Protein AF-A0A0C4DSB8-F1 (afdb_monomer)

pLDDT: mean 76.25, std 14.54, range [40.19, 96.75]

Solvent-accessible surface area (backbone atoms only — not comparable to full-atom values): 14403 Å² total; per-residue (Å²): 135,81,86,56,46,27,29,28,40,32,48,57,68,60,57,91,67,86,44,72,33,50,53,16,56,48,47,37,50,67,31,77,70,27,54,69,43,37,40,76,34,33,33,34,25,90,36,44,64,51,21,49,47,23,32,60,76,70,66,54,56,76,92,58,37,48,55,27,52,47,72,74,62,55,75,65,42,86,77,54,63,41,79,46,82,44,76,83,90,84,66,74,72,83,66,69,54,85,91,56,70,90,56,60,62,24,74,50,75,49,84,53,100,61,30,34,39,41,38,39,18,39,52,24,88,46,88,62,52,69,18,25,38,52,90,89,53,67,64,49,46,101,84,68,51,51,52,81,38,74,81,58,45,44,40,34,40,34,36,62,86,75,73,43,78,45,76,58,85,78,81,77,58,77,77,39,66,78,40,54,64,44,11,32,56,57,43,55,54,51,53,52,50,50,53,49,25,57,48,33,51,72,75,68,57,81,68,98,56,67,62,74,73,84,79,62,90,84,73,77,61,90,43,72,66,54,51,55,50,49,53,53,53,49,55,52,52,50,54,51,50,60,54,59,77,72,109

Structure (mmCIF, N/CA/C/O backbone):
data_AF-A0A0C4DSB8-F1
#
_entry.id   AF-A0A0C4DSB8-F1
#
loop_
_atom_site.group_PDB
_atom_site.id
_atom_site.type_symbol
_atom_site.label_atom_id
_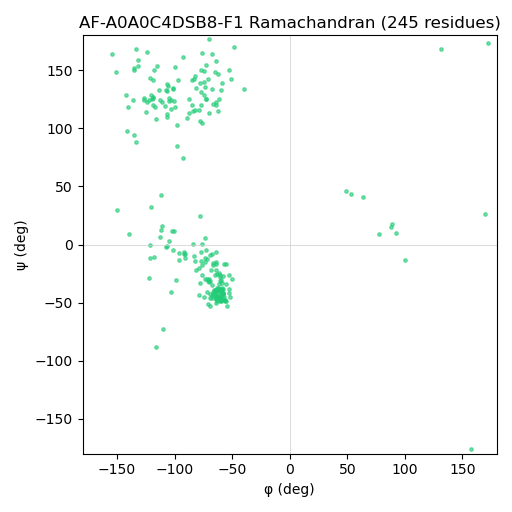atom_site.label_alt_id
_atom_site.label_comp_id
_atom_site.label_asym_id
_atom_site.label_entity_id
_atom_site.label_seq_id
_atom_site.pdbx_PDB_ins_code
_atom_site.Cartn_x
_atom_site.Cartn_y
_atom_site.Cartn_z
_atom_site.occupancy
_atom_site.B_iso_or_equiv
_atom_site.auth_seq_id
_atom_site.auth_comp_id
_atom_site.auth_asym_id
_atom_site.auth_atom_id
_atom_site.pdbx_PDB_model_num
ATOM 1 N N . MET A 1 1 ? -15.104 21.657 8.210 1.00 44.91 1 MET A N 1
ATOM 2 C CA . MET A 1 1 ? -14.208 20.565 8.650 1.00 44.91 1 MET A CA 1
ATOM 3 C C . MET A 1 1 ? -14.639 19.305 7.916 1.00 44.91 1 MET A C 1
ATOM 5 O O . MET A 1 1 ? -15.825 19.005 7.932 1.00 44.91 1 MET A O 1
ATOM 9 N N . GLY A 1 2 ? -13.748 18.671 7.151 1.00 57.47 2 GLY A N 1
ATOM 10 C CA . GLY A 1 2 ? -14.104 17.512 6.326 1.00 57.47 2 GLY A CA 1
ATOM 11 C C . GLY A 1 2 ? -14.303 16.256 7.175 1.00 57.47 2 GLY A C 1
ATOM 12 O O . GLY A 1 2 ? -13.537 16.026 8.103 1.00 57.47 2 GLY A O 1
ATOM 13 N N . VAL A 1 3 ? -15.315 15.447 6.857 1.00 77.75 3 VAL A N 1
ATOM 14 C CA . VAL A 1 3 ? -15.551 14.149 7.511 1.00 77.75 3 VAL A CA 1
ATOM 15 C C . VAL A 1 3 ? -14.375 13.215 7.196 1.00 77.75 3 VAL A C 1
ATOM 17 O O . VAL A 1 3 ? -14.118 12.964 6.007 1.00 77.75 3 VAL A O 1
ATOM 20 N N . ARG A 1 4 ? -13.667 12.749 8.237 1.00 88.81 4 ARG A N 1
ATOM 21 C CA . ARG A 1 4 ? -12.645 11.691 8.158 1.00 88.81 4 ARG A CA 1
ATOM 22 C C . ARG A 1 4 ? -13.317 10.319 8.174 1.00 88.81 4 ARG A C 1
ATOM 24 O O . ARG A 1 4 ? -14.343 10.156 8.822 1.00 88.81 4 ARG A O 1
ATOM 31 N N . ILE A 1 5 ? -12.747 9.363 7.450 1.00 88.94 5 ILE A N 1
ATOM 32 C CA . ILE A 1 5 ? -13.211 7.971 7.397 1.00 88.94 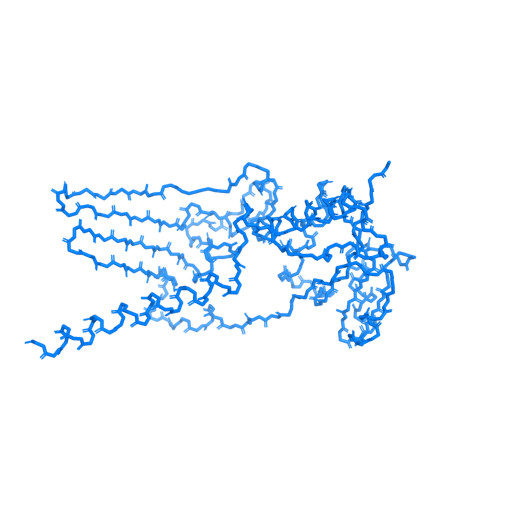5 ILE A CA 1
ATOM 33 C C . ILE A 1 5 ? -12.547 7.203 8.546 1.00 88.94 5 ILE A C 1
ATOM 35 O O . ILE A 1 5 ? -11.319 7.205 8.658 1.00 88.94 5 ILE A O 1
ATOM 39 N N . ARG A 1 6 ? -13.351 6.553 9.389 1.00 93.19 6 ARG A N 1
ATOM 40 C CA . ARG A 1 6 ? -12.916 5.800 10.571 1.00 93.19 6 ARG A CA 1
ATOM 41 C C . ARG A 1 6 ? -12.489 4.388 10.171 1.00 93.19 6 ARG A C 1
ATOM 43 O O . ARG A 1 6 ? -13.289 3.597 9.674 1.00 93.19 6 ARG A O 1
ATOM 50 N N . VAL A 1 7 ? -11.210 4.081 10.348 1.00 91.88 7 VAL A N 1
ATOM 51 C CA . VAL A 1 7 ? -10.556 2.878 9.824 1.00 91.88 7 VAL A CA 1
ATOM 52 C C . VAL A 1 7 ? -10.265 1.877 10.937 1.00 91.88 7 VAL A C 1
ATOM 54 O O . VAL A 1 7 ? -9.679 2.223 11.965 1.00 91.88 7 VAL A O 1
ATOM 57 N N . ALA A 1 8 ? -10.602 0.615 10.684 1.00 88.44 8 ALA A N 1
ATOM 58 C CA . ALA A 1 8 ? -10.122 -0.540 11.425 1.00 88.44 8 ALA A CA 1
ATOM 59 C C . ALA A 1 8 ? -9.014 -1.262 10.652 1.00 88.44 8 ALA A C 1
ATOM 61 O O . ALA A 1 8 ? -9.171 -1.516 9.456 1.00 88.44 8 ALA A O 1
ATOM 62 N N . ILE A 1 9 ? -7.920 -1.636 11.320 1.00 88.38 9 ILE A N 1
ATOM 63 C CA . ILE A 1 9 ? -6.835 -2.422 10.708 1.00 88.38 9 ILE A CA 1
ATOM 64 C C . ILE A 1 9 ? -6.819 -3.832 11.303 1.00 88.38 9 ILE A C 1
ATOM 66 O O . ILE A 1 9 ? -6.665 -4.004 12.511 1.00 88.38 9 ILE A O 1
ATOM 70 N N . VAL A 1 10 ? -6.942 -4.845 10.446 1.00 81.25 10 VAL A N 1
ATOM 71 C CA . VAL A 1 10 ? -6.830 -6.263 10.808 1.00 81.25 10 VAL A CA 1
ATOM 72 C C . VAL A 1 10 ? -5.436 -6.762 10.428 1.00 81.25 10 VAL A C 1
ATOM 74 O O . VAL A 1 10 ? -5.047 -6.696 9.259 1.00 81.25 10 VAL A O 1
ATOM 77 N N . GLY A 1 11 ? -4.696 -7.303 11.398 1.00 72.12 11 GLY A N 1
ATOM 78 C CA . GLY A 1 11 ? -3.385 -7.917 11.149 1.00 72.12 11 GLY A CA 1
ATOM 79 C C . GLY A 1 11 ? -2.181 -6.968 11.229 1.00 72.12 11 GLY A C 1
ATOM 80 O O . GLY A 1 11 ? -1.103 -7.323 10.753 1.00 72.12 11 GLY A O 1
ATOM 81 N N . LEU A 1 12 ? -2.329 -5.788 11.844 1.00 85.88 12 LEU A N 1
ATOM 82 C CA . LEU A 1 12 ? -1.182 -4.969 12.253 1.00 85.88 12 LEU A CA 1
ATOM 83 C C . LEU A 1 12 ? -0.498 -5.627 13.460 1.00 85.88 12 LEU A C 1
ATOM 85 O O . LEU A 1 12 ? -1.157 -5.931 14.449 1.00 85.88 12 LEU A O 1
ATOM 89 N N . SER A 1 13 ? 0.805 -5.891 13.365 1.00 82.75 13 SER A N 1
ATOM 90 C CA . SER A 1 13 ? 1.521 -6.729 14.336 1.00 82.75 13 SER A CA 1
ATOM 91 C C . SER A 1 13 ? 2.239 -5.911 15.418 1.00 82.75 13 SER A C 1
ATOM 93 O O . SER A 1 13 ? 2.883 -4.913 15.084 1.00 82.75 13 SER A O 1
ATOM 95 N N . PRO A 1 14 ? 2.250 -6.363 16.688 1.00 82.44 14 PRO A N 1
ATOM 96 C CA . PRO A 1 14 ? 3.092 -5.780 17.731 1.00 82.44 14 PRO A CA 1
ATOM 97 C C . PRO A 1 14 ? 4.561 -6.223 17.623 1.00 82.44 14 PRO A C 1
ATOM 99 O O . PRO A 1 14 ? 5.397 -5.742 18.374 1.00 82.44 14 PRO A O 1
ATOM 102 N N . SER A 1 15 ? 4.895 -7.155 16.724 1.00 78.62 15 SER A N 1
ATOM 103 C CA . SER A 1 15 ? 6.263 -7.660 16.564 1.00 78.62 15 SER A CA 1
ATOM 104 C C . SER A 1 15 ? 7.175 -6.642 15.887 1.00 78.62 15 SER A C 1
ATOM 106 O O . SER A 1 15 ? 6.836 -6.143 14.823 1.00 78.62 15 SER A O 1
ATOM 108 N N . ASP A 1 16 ? 8.390 -6.468 16.406 1.00 62.84 16 ASP A N 1
ATOM 109 C CA . ASP A 1 16 ? 9.430 -5.614 15.803 1.00 62.84 16 ASP A CA 1
ATOM 110 C C . ASP A 1 16 ? 9.925 -6.080 14.424 1.00 62.84 16 ASP A C 1
ATOM 112 O O . ASP A 1 16 ? 10.702 -5.395 13.760 1.00 62.84 16 ASP A O 1
ATOM 116 N N . LYS A 1 17 ? 9.481 -7.253 13.961 1.00 64.38 17 LYS A N 1
ATOM 117 C CA . LYS A 1 17 ? 9.676 -7.679 12.578 1.00 64.38 17 LYS A CA 1
ATOM 118 C C . LYS A 1 17 ? 8.675 -6.906 11.718 1.00 64.38 17 LYS A C 1
ATOM 120 O O . LYS A 1 17 ? 7.487 -7.229 11.745 1.00 64.38 17 LYS A O 1
ATOM 125 N N . GLY A 1 18 ? 9.165 -5.902 10.985 1.00 59.59 18 GLY A N 1
ATOM 126 C CA . GLY A 1 18 ? 8.375 -5.071 10.069 1.00 59.59 18 GLY A CA 1
ATOM 127 C C . GLY A 1 18 ? 7.347 -5.886 9.279 1.00 59.59 18 GLY A C 1
ATOM 128 O O . GLY A 1 18 ? 7.634 -6.987 8.796 1.00 59.59 18 GLY A O 1
ATOM 129 N N . SER A 1 19 ? 6.115 -5.380 9.221 1.00 72.38 19 SER A N 1
ATOM 130 C CA . SER A 1 19 ? 4.977 -6.084 8.620 1.00 72.38 19 SER A CA 1
ATOM 131 C C . SER A 1 19 ? 4.451 -5.352 7.391 1.00 72.38 19 SER A C 1
ATOM 133 O O . SER A 1 19 ? 4.535 -4.128 7.307 1.00 72.38 19 SER A O 1
ATOM 135 N N . TRP A 1 20 ? 3.835 -6.088 6.457 1.00 71.88 20 TRP A N 1
ATOM 136 C CA . TRP A 1 20 ? 3.156 -5.477 5.308 1.00 71.88 20 TRP A CA 1
ATOM 137 C C . TRP A 1 20 ? 2.167 -4.396 5.758 1.00 71.88 20 TRP A C 1
ATOM 139 O O . TRP A 1 20 ? 2.182 -3.294 5.222 1.00 71.88 20 TRP A O 1
ATOM 149 N N . ALA A 1 21 ? 1.361 -4.676 6.787 1.00 77.94 21 ALA A N 1
ATOM 150 C CA . ALA A 1 21 ? 0.401 -3.725 7.343 1.00 77.94 21 ALA A CA 1
ATOM 151 C C . ALA A 1 21 ? 1.059 -2.419 7.835 1.00 77.94 21 ALA A C 1
ATOM 153 O O . ALA A 1 21 ? 0.495 -1.343 7.640 1.00 77.94 21 ALA A O 1
ATOM 154 N N . GLU A 1 22 ? 2.245 -2.508 8.442 1.00 84.88 22 GLU A N 1
ATOM 155 C CA . GLU A 1 22 ? 3.022 -1.364 8.934 1.00 84.88 22 GLU A CA 1
ATOM 156 C C . GLU A 1 22 ? 3.613 -0.540 7.778 1.00 84.88 22 GLU A C 1
ATOM 158 O O . GLU A 1 22 ? 3.417 0.673 7.701 1.00 84.88 22 GLU A O 1
ATOM 163 N N . GLU A 1 23 ? 4.291 -1.199 6.841 1.00 79.81 23 GLU A N 1
ATOM 164 C CA . GLU A 1 23 ? 5.073 -0.526 5.797 1.00 79.81 23 GLU A CA 1
ATOM 165 C C . GLU A 1 23 ? 4.239 -0.043 4.599 1.00 79.81 23 GLU A C 1
ATOM 167 O O . GLU A 1 23 ? 4.718 0.763 3.798 1.00 79.81 23 GLU A O 1
ATOM 172 N N . SER A 1 24 ? 2.995 -0.517 4.466 1.00 78.12 24 SER A N 1
ATOM 173 C CA . SER A 1 24 ? 2.072 -0.106 3.400 1.00 78.12 24 SER A CA 1
ATOM 174 C C . SER A 1 24 ? 0.909 0.739 3.933 1.00 78.12 24 SER A C 1
ATOM 176 O O . SER A 1 24 ? 0.868 1.953 3.732 1.00 78.12 24 SER A O 1
ATOM 178 N N . HIS A 1 25 ? -0.037 0.115 4.636 1.00 88.69 25 HIS A N 1
ATOM 179 C CA . HIS A 1 25 ? -1.283 0.743 5.066 1.00 88.69 25 HIS A CA 1
ATOM 180 C C . HIS A 1 25 ? -1.050 1.796 6.149 1.00 88.69 25 HIS A C 1
ATOM 182 O O . HIS A 1 25 ? -1.465 2.944 5.988 1.00 88.69 25 HIS A O 1
ATOM 188 N N . LEU A 1 26 ? -0.354 1.437 7.234 1.00 89.81 26 LEU A N 1
ATOM 189 C CA . LEU A 1 26 ? -0.096 2.363 8.337 1.00 89.81 26 LEU A CA 1
ATOM 190 C C . LEU A 1 26 ? 0.757 3.555 7.881 1.00 89.81 26 LEU A C 1
ATOM 192 O O . LEU A 1 26 ? 0.472 4.687 8.271 1.00 89.81 26 LEU A O 1
ATOM 196 N N . ALA A 1 27 ? 1.749 3.318 7.019 1.00 88.50 27 ALA A N 1
ATOM 197 C CA . ALA A 1 27 ? 2.577 4.365 6.430 1.00 88.50 27 ALA A CA 1
ATOM 198 C C . ALA A 1 27 ? 1.753 5.434 5.686 1.00 88.50 27 ALA A C 1
ATOM 200 O O . ALA A 1 27 ? 1.938 6.626 5.935 1.00 88.50 27 ALA A O 1
ATOM 201 N N . TYR A 1 28 ? 0.804 5.040 4.825 1.00 90.06 28 TYR A N 1
ATOM 202 C CA . TYR A 1 28 ? -0.089 6.007 4.172 1.00 90.06 28 TYR A CA 1
ATOM 203 C C . TYR A 1 28 ? -1.038 6.677 5.175 1.00 90.06 28 TYR A C 1
ATOM 205 O O . TYR A 1 28 ? -1.159 7.903 5.162 1.00 90.06 28 TYR A O 1
ATOM 213 N N . LEU A 1 29 ? -1.668 5.911 6.074 1.00 92.94 29 LEU A N 1
ATOM 214 C CA . LEU A 1 29 ? -2.633 6.437 7.052 1.00 92.94 29 LEU A CA 1
ATOM 215 C C . LEU A 1 29 ? -2.015 7.469 8.014 1.00 92.94 29 LEU A C 1
ATOM 217 O O . LEU A 1 29 ? -2.731 8.321 8.533 1.00 92.94 29 LEU A O 1
ATOM 221 N N . ARG A 1 30 ? -0.693 7.423 8.224 1.00 92.62 30 ARG A N 1
ATOM 222 C CA . ARG A 1 30 ? 0.076 8.395 9.022 1.00 92.62 30 ARG A CA 1
ATOM 223 C C . ARG A 1 30 ? 0.641 9.570 8.236 1.00 92.62 30 ARG A C 1
ATOM 225 O O . ARG A 1 30 ? 1.133 10.516 8.846 1.00 92.62 30 ARG A O 1
ATOM 232 N N . SER A 1 31 ? 0.612 9.520 6.908 1.00 90.56 31 SER A N 1
ATOM 233 C CA . SER A 1 31 ? 1.070 10.639 6.084 1.00 90.56 31 SER A CA 1
ATOM 234 C C . SER A 1 31 ? 0.185 11.878 6.305 1.00 90.56 31 SER A C 1
ATOM 236 O O . SER A 1 31 ? -0.978 11.732 6.693 1.00 90.56 31 SER A O 1
ATOM 238 N N . PRO A 1 32 ? 0.669 13.101 6.010 1.00 92.69 32 PRO A N 1
ATOM 239 C CA . PRO A 1 32 ? -0.154 14.310 6.108 1.00 92.69 32 PRO A CA 1
ATOM 240 C C . PRO A 1 32 ? -1.477 14.207 5.333 1.00 92.69 32 PRO A C 1
ATOM 242 O O . PRO A 1 32 ? -2.522 14.640 5.818 1.00 92.69 32 PRO A O 1
ATOM 245 N N . LEU A 1 33 ? -1.444 13.578 4.152 1.00 89.38 33 LEU A N 1
ATOM 246 C CA . LEU A 1 33 ? -2.631 13.355 3.331 1.00 89.38 33 LEU A CA 1
ATOM 247 C C . LEU A 1 33 ? -3.573 12.329 3.976 1.00 89.38 33 LEU A C 1
ATOM 249 O O . LEU A 1 33 ? -4.766 12.600 4.113 1.00 89.38 33 LEU A O 1
ATOM 253 N N . GLY A 1 34 ? -3.028 11.209 4.461 1.00 90.94 34 GLY A N 1
ATOM 254 C CA . GLY A 1 34 ? -3.780 10.183 5.184 1.00 90.94 34 GLY A CA 1
ATOM 255 C C . GLY A 1 34 ? -4.503 10.748 6.406 1.00 90.94 34 GLY A C 1
ATOM 256 O O . GLY A 1 34 ? -5.715 10.588 6.526 1.00 90.94 34 GLY A O 1
ATOM 257 N N . LEU A 1 35 ? -3.803 11.515 7.245 1.00 94.00 35 LEU A N 1
ATOM 258 C CA . LEU A 1 35 ? -4.364 12.158 8.440 1.00 94.00 35 LEU A CA 1
ATOM 259 C C . LEU A 1 35 ? -5.457 13.192 8.122 1.00 94.00 35 LEU A C 1
ATOM 261 O O . LEU A 1 35 ? -6.337 13.446 8.949 1.00 94.00 35 LEU A O 1
ATOM 265 N N . SER A 1 36 ? -5.434 13.779 6.920 1.00 93.75 36 SER A N 1
ATOM 266 C CA . SER A 1 36 ? -6.476 14.702 6.454 1.00 93.75 36 SER A CA 1
ATOM 267 C C . SER A 1 36 ? -7.765 13.996 6.001 1.00 93.75 36 SER A C 1
ATOM 269 O O . SER A 1 36 ? -8.798 14.645 5.805 1.00 93.75 36 SER A O 1
ATOM 271 N N . HIS A 1 37 ? -7.723 12.676 5.792 1.00 92.00 37 HIS A N 1
ATOM 272 C CA . HIS A 1 37 ? -8.815 11.892 5.202 1.00 92.00 37 HIS A CA 1
ATOM 273 C C . HIS A 1 37 ? -9.314 10.761 6.099 1.00 92.00 37 HIS A C 1
ATOM 275 O O . HIS A 1 37 ? -10.494 10.413 6.021 1.00 92.00 37 HIS A O 1
ATOM 281 N N . TYR A 1 38 ? -8.449 10.219 6.949 1.00 94.75 38 TYR A N 1
ATOM 282 C CA . TYR A 1 38 ? -8.667 8.990 7.694 1.00 94.75 38 TYR A CA 1
ATOM 283 C C . TYR A 1 38 ? -8.318 9.158 9.169 1.00 94.75 38 TYR A C 1
ATOM 285 O O . TYR A 1 38 ? -7.478 9.973 9.549 1.00 94.75 38 TYR A O 1
ATOM 293 N N . GLU A 1 39 ? -8.963 8.349 9.998 1.00 95.38 39 GLU A N 1
ATOM 294 C CA . GLU A 1 39 ? -8.676 8.224 11.420 1.00 95.38 39 GLU A CA 1
ATOM 295 C C . GLU A 1 39 ? -8.682 6.745 11.790 1.00 95.38 39 GLU A C 1
ATOM 297 O O . GLU A 1 39 ? -9.647 6.042 11.508 1.00 95.38 39 GLU A O 1
ATOM 302 N N . ILE A 1 40 ? -7.597 6.248 12.383 1.00 95.94 40 ILE A N 1
ATOM 303 C CA . ILE A 1 40 ? -7.541 4.864 12.865 1.00 95.94 40 ILE A CA 1
ATOM 304 C C . ILE A 1 40 ? -8.326 4.818 14.176 1.00 95.94 40 ILE A C 1
ATOM 306 O O . ILE A 1 40 ? -7.958 5.517 15.113 1.00 95.94 40 ILE A O 1
ATOM 310 N N . VAL A 1 41 ? -9.383 4.006 14.242 1.00 96.56 41 VAL A N 1
ATOM 311 C CA . VAL A 1 41 ? -10.273 3.896 15.419 1.00 96.56 41 VAL A CA 1
ATOM 312 C C . VAL A 1 41 ? -10.343 2.485 15.992 1.00 96.56 41 VAL A C 1
ATOM 314 O O . VAL A 1 41 ? -10.872 2.275 17.082 1.00 96.56 41 VAL A O 1
ATOM 317 N N . ALA A 1 42 ? -9.827 1.491 15.268 1.00 92.56 42 ALA A N 1
ATOM 318 C CA . ALA A 1 42 ? -9.880 0.112 15.721 1.00 92.56 42 ALA A CA 1
ATOM 319 C C . ALA A 1 42 ? -8.712 -0.733 15.207 1.00 92.56 42 ALA A C 1
ATOM 321 O O . ALA A 1 42 ? -8.213 -0.546 14.095 1.00 92.56 42 ALA A O 1
ATOM 322 N N . LEU A 1 43 ? -8.321 -1.713 16.015 1.00 91.88 43 LEU A N 1
ATOM 323 C CA . LEU A 1 43 ? -7.419 -2.797 15.641 1.00 91.88 43 LEU A CA 1
ATOM 324 C C . LEU A 1 43 ? -8.116 -4.138 15.852 1.00 91.88 43 LEU A C 1
ATOM 326 O O . LEU A 1 43 ? -8.848 -4.305 16.829 1.00 91.88 43 LEU A O 1
ATOM 330 N N . LEU A 1 44 ? -7.851 -5.098 14.968 1.00 85.06 44 LEU A N 1
ATOM 331 C CA . LEU A 1 44 ? -8.185 -6.499 15.193 1.00 85.06 44 LEU A CA 1
ATOM 332 C C . LEU A 1 44 ? -6.934 -7.366 15.114 1.00 85.06 44 LEU A C 1
ATOM 334 O O . LEU A 1 44 ? -6.227 -7.396 14.100 1.00 85.06 44 LEU A O 1
ATOM 338 N N . ASN A 1 45 ? -6.718 -8.109 16.192 1.00 89.06 45 ASN A N 1
ATOM 339 C CA . ASN A 1 45 ? -5.580 -8.990 16.404 1.00 89.06 45 ASN A CA 1
ATOM 340 C C . ASN A 1 45 ? -6.070 -10.354 16.926 1.00 89.06 45 ASN A C 1
ATOM 342 O O . ASN A 1 45 ? -7.233 -10.467 17.309 1.00 89.06 45 ASN A O 1
ATOM 346 N N . PRO A 1 46 ? -5.216 -11.398 16.962 1.00 84.19 46 PRO A N 1
ATOM 347 C CA . PRO A 1 46 ? -5.607 -12.705 17.500 1.00 84.19 46 PRO A CA 1
ATOM 348 C C . PRO A 1 46 ? -6.136 -12.639 18.938 1.00 84.19 46 PRO A C 1
ATOM 350 O O . PRO A 1 46 ? -7.051 -13.378 19.295 1.00 84.19 46 PRO A O 1
ATOM 353 N N . THR A 1 47 ? -5.590 -11.734 19.755 1.00 90.75 47 THR A N 1
ATOM 354 C CA . THR A 1 47 ? -6.095 -11.430 21.096 1.00 90.75 47 THR A CA 1
ATOM 355 C C . THR A 1 47 ? -6.230 -9.921 21.318 1.00 90.75 47 THR A C 1
ATOM 357 O O . THR A 1 47 ? -5.571 -9.113 20.661 1.00 90.75 47 THR A O 1
ATOM 360 N N . VAL A 1 48 ? -7.057 -9.525 22.294 1.00 93.19 48 VAL A N 1
ATOM 361 C CA . VAL A 1 48 ? -7.183 -8.116 22.717 1.00 93.19 48 VAL A CA 1
ATOM 362 C C . VAL A 1 48 ? -5.835 -7.577 23.203 1.00 93.19 48 VAL A C 1
ATOM 364 O O . VAL A 1 48 ? -5.472 -6.456 22.860 1.00 93.19 48 VAL A O 1
ATOM 367 N N . ASN A 1 49 ? -5.064 -8.390 23.933 1.00 95.00 49 ASN A N 1
ATOM 368 C CA . ASN A 1 49 ? -3.745 -8.009 24.441 1.00 95.00 49 ASN A CA 1
ATOM 369 C C . ASN A 1 49 ? -2.741 -7.747 23.311 1.00 95.00 49 ASN A C 1
ATOM 371 O O . ASN A 1 49 ? -1.994 -6.777 23.390 1.00 95.00 49 ASN A O 1
ATOM 375 N N . ASP A 1 50 ? -2.764 -8.538 22.234 1.00 90.31 50 ASP A N 1
ATOM 376 C CA . ASP A 1 50 ? -1.941 -8.266 21.047 1.00 90.31 50 ASP A CA 1
ATOM 377 C C . ASP A 1 50 ? -2.317 -6.924 20.407 1.00 90.31 50 ASP A C 1
ATOM 379 O O . ASP A 1 50 ? -1.448 -6.180 19.951 1.00 90.31 50 ASP A O 1
ATOM 383 N N . GLY A 1 51 ? -3.611 -6.587 20.400 1.00 92.12 51 GLY A N 1
ATOM 384 C CA . GLY A 1 51 ? -4.101 -5.283 19.956 1.00 92.12 51 GLY A CA 1
ATOM 385 C C . GLY A 1 51 ? -3.623 -4.137 20.851 1.00 92.12 51 GLY A C 1
ATOM 386 O O . GLY A 1 51 ? -3.210 -3.098 20.340 1.00 92.12 51 GLY A O 1
ATOM 387 N N . VAL A 1 52 ? -3.616 -4.329 22.175 1.00 96.25 52 VAL A N 1
ATOM 388 C CA . VAL A 1 52 ? -3.079 -3.349 23.137 1.00 96.25 52 VAL A CA 1
ATOM 389 C C . VAL A 1 52 ? -1.581 -3.143 22.917 1.00 96.25 52 VAL A C 1
ATOM 391 O O . VAL A 1 52 ? -1.155 -2.003 22.751 1.00 96.25 52 VAL A O 1
ATOM 394 N N . ALA A 1 53 ? -0.805 -4.222 22.809 1.00 95.19 53 ALA A N 1
ATOM 395 C CA . ALA A 1 53 ? 0.628 -4.152 22.530 1.00 95.19 53 ALA A CA 1
ATOM 396 C C . ALA A 1 53 ? 0.917 -3.470 21.180 1.00 95.19 53 ALA A C 1
ATOM 398 O O . ALA A 1 53 ? 1.845 -2.674 21.056 1.00 95.19 53 ALA A O 1
ATOM 399 N N . THR A 1 54 ? 0.089 -3.733 20.164 1.00 92.75 54 THR A N 1
ATOM 400 C CA . THR A 1 54 ? 0.200 -3.089 18.846 1.00 92.75 54 THR A CA 1
ATOM 401 C C . THR A 1 54 ? -0.053 -1.589 18.962 1.00 92.75 54 THR A C 1
ATOM 403 O O . THR A 1 54 ? 0.719 -0.777 18.452 1.00 92.75 54 THR A O 1
ATOM 406 N N . ARG A 1 55 ? -1.121 -1.208 19.668 1.00 95.25 55 ARG A N 1
ATOM 407 C CA . ARG A 1 55 ? -1.461 0.187 19.939 1.00 95.25 55 ARG A CA 1
ATOM 408 C C . ARG A 1 55 ? -0.328 0.918 20.656 1.00 95.25 55 ARG A C 1
ATOM 410 O O . ARG A 1 55 ? 0.001 2.027 20.248 1.00 95.25 55 ARG A O 1
ATOM 417 N N . GLU A 1 56 ? 0.272 0.303 21.671 1.00 95.00 56 GLU A N 1
ATOM 418 C CA . GLU A 1 56 ? 1.403 0.863 22.419 1.00 95.00 56 GLU A CA 1
ATOM 419 C C . GLU A 1 56 ? 2.639 1.039 21.537 1.00 95.00 56 GLU A C 1
ATOM 421 O O . GLU A 1 56 ? 3.171 2.146 21.458 1.00 95.00 56 GLU A O 1
ATOM 426 N N . ARG A 1 57 ? 3.044 -0.007 20.801 1.00 93.25 57 ARG A N 1
ATOM 427 C CA . ARG A 1 57 ? 4.198 0.032 19.884 1.00 93.25 57 ARG A CA 1
ATOM 428 C C . ARG A 1 57 ? 4.104 1.185 18.894 1.00 93.25 57 ARG A C 1
ATOM 430 O O . ARG A 1 57 ? 5.095 1.849 18.604 1.00 93.25 57 ARG A O 1
ATOM 437 N N . PHE A 1 58 ? 2.908 1.418 18.367 1.00 92.62 58 PHE A N 1
ATOM 438 C CA . PHE A 1 58 ? 2.688 2.465 17.386 1.00 92.62 58 PHE A CA 1
ATOM 439 C C . PHE A 1 58 ? 2.267 3.801 18.010 1.00 92.62 58 PHE A C 1
ATOM 441 O O . PHE A 1 58 ? 2.209 4.789 17.285 1.00 92.62 58 PHE A O 1
ATOM 448 N N . GLY A 1 59 ? 2.009 3.889 19.314 1.00 94.50 59 GLY A N 1
ATOM 449 C CA . GLY A 1 59 ? 1.554 5.121 19.962 1.00 94.50 59 GLY A CA 1
ATOM 450 C C . GLY A 1 59 ? 0.181 5.591 19.471 1.00 94.50 59 GLY A C 1
ATOM 451 O O . GLY A 1 59 ? -0.004 6.780 19.219 1.00 94.50 59 GLY A O 1
ATOM 452 N N . LEU A 1 60 ? -0.767 4.669 19.262 1.00 95.06 60 LEU A N 1
ATOM 453 C CA . LEU A 1 60 ? -2.153 5.042 18.951 1.00 95.06 60 LEU A CA 1
ATOM 454 C C . LEU A 1 60 ? -2.921 5.338 20.251 1.00 95.06 60 LEU A C 1
ATOM 456 O O . LEU A 1 60 ? -2.729 4.666 21.263 1.00 95.06 60 LEU A O 1
ATOM 460 N N . ASP A 1 61 ? -3.798 6.339 20.221 1.00 94.81 61 ASP A N 1
ATOM 461 C CA . ASP A 1 61 ? -4.514 6.811 21.410 1.00 94.81 61 ASP A CA 1
ATOM 462 C C . ASP A 1 61 ? -5.487 5.734 21.941 1.00 94.81 61 ASP A C 1
ATOM 464 O O . ASP A 1 61 ? -6.388 5.319 21.208 1.00 94.81 61 ASP A O 1
ATOM 468 N N . PRO A 1 62 ? -5.356 5.266 23.198 1.00 94.19 62 PRO A N 1
ATOM 469 C CA . PRO A 1 62 ? -6.245 4.256 23.777 1.00 94.19 62 PRO A CA 1
ATOM 470 C C . PRO A 1 62 ? -7.689 4.727 23.980 1.00 94.19 62 PRO A C 1
ATOM 472 O O . PRO A 1 62 ? -8.569 3.883 24.137 1.00 94.19 62 PRO A O 1
ATOM 475 N N . THR A 1 63 ? -7.941 6.037 23.978 1.00 94.62 63 THR A N 1
ATOM 476 C CA . THR A 1 63 ? -9.291 6.613 24.073 1.00 94.62 63 THR A CA 1
ATOM 477 C C . THR A 1 63 ? -10.016 6.627 22.727 1.00 94.62 63 THR A C 1
ATOM 479 O O . THR A 1 63 ? -11.245 6.632 22.698 1.00 94.62 63 THR A O 1
ATOM 482 N N . VAL A 1 64 ? -9.264 6.574 21.623 1.00 94.56 64 VAL A N 1
ATOM 483 C CA . VAL A 1 64 ? -9.792 6.571 20.250 1.00 94.56 64 VAL A CA 1
ATOM 484 C C . VAL A 1 64 ? -9.755 5.169 19.642 1.00 94.56 64 VAL A C 1
ATOM 486 O O . VAL A 1 64 ? -10.702 4.761 18.974 1.00 94.56 64 VAL A O 1
ATOM 489 N N . VAL A 1 65 ? -8.677 4.411 19.874 1.00 96.75 65 VAL A N 1
ATOM 490 C CA . VAL A 1 65 ? -8.414 3.130 19.207 1.00 96.75 65 VAL A CA 1
ATOM 491 C C . VAL A 1 65 ? -8.845 1.947 20.064 1.00 96.75 65 VAL A C 1
ATOM 493 O O . VAL A 1 65 ? -8.135 1.523 20.985 1.00 96.75 65 VAL A O 1
ATOM 496 N N . LYS A 1 66 ? -9.996 1.371 19.707 1.00 96.62 66 LYS A N 1
ATOM 497 C CA . LYS A 1 66 ? -10.540 0.139 20.292 1.00 96.62 66 LYS A CA 1
ATOM 498 C C . LYS A 1 66 ? -9.769 -1.090 19.787 1.00 96.62 66 LYS A C 1
ATOM 500 O O . LYS A 1 66 ? -9.280 -1.122 18.660 1.00 96.62 66 LYS A O 1
ATOM 505 N N . THR A 1 67 ? -9.671 -2.130 20.606 1.00 96.12 67 THR A N 1
ATOM 506 C CA . THR A 1 67 ? -8.968 -3.380 20.266 1.00 96.12 67 THR A CA 1
ATOM 507 C C . THR A 1 67 ? -9.936 -4.553 20.292 1.00 96.12 67 THR A C 1
ATOM 509 O O . THR A 1 67 ? -10.588 -4.788 21.309 1.00 96.12 67 THR A O 1
ATOM 512 N N . TYR A 1 68 ? -9.994 -5.306 19.201 1.00 87.75 68 TYR A N 1
ATOM 513 C CA . TYR A 1 68 ? -10.898 -6.434 19.007 1.00 87.75 68 TYR A CA 1
ATOM 514 C C . TYR A 1 68 ? -10.123 -7.739 18.809 1.00 87.75 68 TYR A C 1
ATOM 516 O O . TYR A 1 68 ? -9.023 -7.741 18.257 1.00 87.75 68 TYR A O 1
ATOM 524 N N . ALA A 1 69 ? -10.734 -8.851 19.221 1.00 84.62 69 ALA A N 1
ATOM 525 C CA . ALA A 1 69 ? -10.259 -10.207 18.925 1.00 84.62 69 ALA A CA 1
ATOM 526 C C . ALA A 1 69 ? -11.261 -11.033 18.097 1.00 84.62 69 ALA A C 1
ATOM 528 O O . ALA A 1 69 ? -10.919 -12.097 17.592 1.00 84.62 69 ALA A O 1
ATOM 529 N N . ASP A 1 70 ? -12.495 -10.539 17.943 1.00 76.94 70 ASP A N 1
ATOM 530 C CA . ASP A 1 70 ? -13.561 -11.200 17.192 1.00 76.94 70 ASP A CA 1
ATOM 531 C C . ASP A 1 70 ? -13.978 -10.328 15.990 1.00 76.94 70 ASP A C 1
ATOM 533 O O . ASP A 1 70 ? -14.462 -9.202 16.186 1.00 76.94 70 ASP A O 1
ATOM 537 N N . PRO A 1 71 ? -13.820 -10.816 14.744 1.00 69.94 71 PRO A N 1
ATOM 538 C CA . PRO A 1 71 ? -14.209 -10.073 13.548 1.00 69.94 71 PRO A CA 1
ATOM 539 C C . PRO A 1 71 ? -15.717 -9.823 13.447 1.00 69.94 71 PRO A C 1
ATOM 541 O O . PRO A 1 71 ? -16.119 -8.825 12.852 1.00 69.94 71 PRO A O 1
ATOM 544 N N . HIS A 1 72 ? -16.567 -10.658 14.052 1.00 65.69 72 HIS A N 1
ATOM 545 C CA . HIS A 1 72 ? -18.014 -10.438 14.078 1.00 65.69 72 HIS A CA 1
ATOM 546 C C . HIS A 1 72 ? -18.419 -9.307 15.023 1.00 65.69 72 HIS A C 1
ATOM 548 O O . HIS A 1 72 ? -19.430 -8.647 14.780 1.00 65.69 72 HIS A O 1
ATOM 554 N N . VAL A 1 73 ? -17.652 -9.084 16.093 1.00 74.62 73 VAL A N 1
ATOM 555 C CA . VAL A 1 73 ? -17.853 -7.942 16.993 1.00 74.62 73 VAL A CA 1
ATOM 556 C C . VAL A 1 73 ? -17.361 -6.663 16.319 1.00 74.62 73 VAL A C 1
ATOM 558 O O . VAL A 1 73 ? -18.102 -5.685 16.292 1.00 74.62 73 VAL A O 1
ATOM 561 N N . LEU A 1 74 ? -16.177 -6.696 15.692 1.00 73.44 74 LEU A N 1
ATOM 562 C CA . LEU A 1 74 ? -15.643 -5.574 14.909 1.00 73.44 74 LEU A CA 1
ATOM 563 C C . LEU A 1 74 ? -16.628 -5.124 13.817 1.00 73.44 74 LEU A C 1
ATOM 565 O O . LEU A 1 74 ? -16.927 -3.943 13.703 1.00 73.44 74 LEU A O 1
ATOM 569 N N . ALA A 1 75 ? -17.169 -6.066 13.037 1.00 65.25 75 ALA A N 1
ATOM 570 C CA . ALA A 1 75 ? -18.071 -5.769 11.921 1.00 65.25 75 ALA A CA 1
ATOM 571 C C . ALA A 1 75 ? -19.406 -5.124 12.337 1.00 65.25 75 ALA A C 1
ATOM 573 O O . ALA A 1 75 ? -20.117 -4.593 11.487 1.00 65.25 75 ALA A O 1
ATOM 574 N N . LYS A 1 76 ? -19.773 -5.197 13.622 1.00 73.69 76 LYS A N 1
ATOM 575 C CA . LYS A 1 76 ? -20.996 -4.594 14.166 1.00 73.69 76 LYS A CA 1
ATOM 576 C C . LYS A 1 76 ? -20.763 -3.217 14.785 1.00 73.69 76 LYS A C 1
ATOM 578 O O . LYS A 1 76 ? -21.745 -2.594 15.179 1.00 73.69 76 LYS A O 1
ATOM 583 N N . ASP A 1 77 ? -19.516 -2.760 14.913 1.00 79.75 77 ASP A N 1
ATOM 584 C CA . ASP A 1 77 ? -19.219 -1.457 15.506 1.00 79.75 77 ASP A CA 1
ATOM 585 C C . ASP A 1 77 ? -19.676 -0.338 14.547 1.00 79.75 77 ASP A C 1
ATOM 587 O O . ASP A 1 77 ? -19.098 -0.191 13.466 1.00 79.75 77 ASP A O 1
ATOM 591 N N . PRO A 1 78 ? -20.699 0.465 14.910 1.00 83.31 78 PRO A N 1
ATOM 592 C CA . PRO A 1 78 ? -21.168 1.567 14.071 1.00 83.31 78 PRO A CA 1
ATOM 593 C C . PRO A 1 78 ? -20.135 2.699 13.963 1.00 83.31 78 PRO A C 1
ATOM 595 O O . PRO A 1 78 ? -20.320 3.627 13.166 1.00 83.31 78 PRO A O 1
ATOM 598 N N . ASP A 1 79 ? -19.055 2.637 14.752 1.00 87.44 79 ASP A N 1
ATOM 599 C CA . ASP A 1 79 ? -17.966 3.599 14.712 1.00 87.44 79 ASP A CA 1
ATOM 600 C C . ASP A 1 79 ? -16.908 3.320 13.639 1.00 87.44 79 ASP A C 1
ATOM 602 O O . ASP A 1 79 ? -15.951 4.082 13.512 1.00 87.44 79 ASP A O 1
ATOM 606 N N . ILE A 1 80 ? -17.074 2.258 12.848 1.00 82.12 80 ILE A N 1
ATOM 607 C CA . ILE A 1 80 ? -16.114 1.843 11.823 1.00 82.12 80 ILE A CA 1
ATOM 608 C C . ILE A 1 80 ? -16.718 2.038 10.432 1.00 82.12 80 ILE A C 1
ATOM 610 O O . ILE A 1 80 ? -17.758 1.477 10.100 1.00 82.12 80 ILE A O 1
ATOM 614 N N . ASP A 1 81 ? -16.020 2.802 9.593 1.00 81.00 81 ASP A N 1
ATOM 615 C CA . ASP A 1 81 ? -16.424 3.096 8.214 1.00 81.00 81 ASP A CA 1
ATOM 616 C C . ASP A 1 81 ? -15.713 2.198 7.191 1.00 81.00 81 ASP A C 1
ATOM 618 O O . ASP A 1 81 ? -16.250 1.911 6.122 1.00 81.00 81 ASP A O 1
ATOM 622 N N . LEU A 1 82 ? -14.482 1.773 7.501 1.00 79.44 82 LEU A N 1
ATOM 623 C CA . LEU A 1 82 ? -13.631 0.977 6.617 1.00 79.44 82 LEU A CA 1
ATOM 624 C C . LEU A 1 82 ? -12.841 -0.064 7.414 1.00 79.44 82 LEU A C 1
ATOM 626 O O . LEU A 1 82 ? -12.121 0.285 8.346 1.00 79.44 82 LEU A O 1
ATOM 630 N N . VAL A 1 83 ? -12.896 -1.328 6.991 1.00 79.00 83 VAL A N 1
ATOM 631 C CA . VAL A 1 83 ? -12.035 -2.400 7.511 1.00 79.00 83 VAL A CA 1
ATOM 632 C C . VAL A 1 83 ? -10.948 -2.721 6.489 1.00 79.00 83 VAL A C 1
ATOM 634 O O . VAL A 1 83 ? -11.236 -3.062 5.344 1.00 79.00 83 VAL A O 1
ATOM 637 N N . VAL A 1 84 ? -9.690 -2.634 6.912 1.00 77.62 84 VAL A N 1
ATOM 638 C CA . VAL A 1 84 ? -8.505 -2.929 6.102 1.00 77.62 84 VAL A CA 1
ATOM 639 C C . VAL A 1 84 ? -7.927 -4.256 6.579 1.00 77.62 84 VAL A C 1
ATOM 641 O O . VAL A 1 84 ? -7.397 -4.336 7.688 1.00 77.62 84 VAL A O 1
ATOM 644 N N . CYS A 1 85 ? -8.048 -5.305 5.763 1.00 72.88 85 CYS A N 1
ATOM 645 C CA . CYS A 1 85 ? -7.576 -6.645 6.108 1.00 72.88 85 CYS A CA 1
ATOM 646 C C . CYS A 1 85 ? -6.220 -6.969 5.477 1.00 72.88 85 CYS A C 1
ATOM 648 O O . CYS A 1 85 ? -6.107 -7.007 4.254 1.00 72.88 85 CYS A O 1
ATOM 650 N N . CYS A 1 86 ? -5.209 -7.226 6.314 1.00 67.88 86 CYS A N 1
ATOM 651 C CA . CYS A 1 86 ? -3.806 -7.355 5.904 1.00 67.88 86 CYS A CA 1
ATOM 652 C C . CYS A 1 86 ? -3.181 -8.723 6.248 1.00 67.88 86 CYS A C 1
ATOM 654 O O . CYS A 1 86 ? -1.992 -8.800 6.565 1.00 67.88 86 CYS A O 1
ATOM 656 N N . THR A 1 87 ? -3.954 -9.813 6.233 1.00 61.50 87 THR A N 1
ATOM 657 C CA . THR A 1 87 ? -3.429 -11.163 6.513 1.00 61.50 87 THR A CA 1
ATOM 658 C C . THR A 1 87 ? -2.539 -11.678 5.376 1.00 61.50 87 THR A C 1
ATOM 660 O O . THR A 1 87 ? -2.800 -11.419 4.204 1.00 61.50 87 THR A O 1
ATOM 663 N N . THR A 1 88 ? -1.467 -12.395 5.713 1.00 55.88 88 THR A N 1
ATOM 664 C CA . THR A 1 88 ? -0.344 -12.661 4.801 1.00 55.88 88 THR A CA 1
ATOM 665 C C . THR A 1 88 ? -0.603 -13.759 3.766 1.00 55.88 88 THR A C 1
ATOM 667 O O . THR A 1 88 ? -1.062 -14.849 4.091 1.00 55.88 88 THR A O 1
ATOM 670 N N . ALA A 1 89 ? -0.153 -13.520 2.532 1.00 46.56 89 ALA A N 1
ATOM 671 C CA . ALA A 1 89 ? 0.216 -14.560 1.573 1.00 46.56 89 ALA A CA 1
ATOM 672 C C . ALA A 1 89 ? 1.745 -14.731 1.618 1.00 46.56 89 ALA A C 1
ATOM 674 O O . ALA A 1 89 ? 2.478 -14.075 0.882 1.00 46.56 89 ALA A O 1
ATOM 675 N N . ARG A 1 90 ? 2.264 -15.538 2.553 1.00 43.12 90 ARG A N 1
ATOM 676 C CA . ARG A 1 90 ? 3.717 -15.719 2.732 1.00 43.12 90 ARG A CA 1
ATOM 677 C C . ARG A 1 90 ? 4.163 -17.088 2.219 1.00 43.12 90 ARG A C 1
ATOM 679 O O . ARG A 1 90 ? 3.832 -18.068 2.873 1.00 43.12 90 ARG A O 1
ATOM 686 N N . ALA A 1 91 ? 4.941 -17.119 1.125 1.00 43.88 91 ALA A N 1
ATOM 687 C CA . ALA A 1 91 ? 6.076 -18.042 0.872 1.00 43.88 91 ALA A CA 1
ATOM 688 C C . ALA A 1 91 ? 6.632 -18.027 -0.580 1.00 43.88 91 ALA A C 1
ATOM 690 O O . ALA A 1 91 ? 7.204 -19.022 -1.010 1.00 43.88 91 ALA A O 1
ATOM 691 N N . HIS A 1 92 ? 6.513 -16.950 -1.365 1.00 42.41 92 HIS A N 1
ATOM 692 C CA . HIS A 1 92 ? 6.956 -17.019 -2.771 1.00 42.41 92 HIS A CA 1
ATOM 693 C C . HIS A 1 92 ? 8.481 -16.889 -2.965 1.00 42.41 92 HIS A C 1
ATOM 695 O O . HIS A 1 92 ? 9.064 -17.698 -3.677 1.00 42.41 92 HIS A O 1
ATOM 701 N N . ALA A 1 93 ? 9.162 -15.962 -2.278 1.00 42.47 93 ALA A N 1
ATOM 702 C CA . ALA A 1 93 ? 10.604 -15.739 -2.481 1.00 42.47 93 ALA A CA 1
ATOM 703 C C . ALA A 1 93 ? 11.509 -16.865 -1.930 1.00 42.47 93 ALA A C 1
ATOM 705 O O . ALA A 1 93 ? 12.571 -17.146 -2.476 1.00 42.47 93 ALA A O 1
ATOM 706 N N . ALA A 1 94 ? 11.081 -17.566 -0.874 1.00 46.28 94 ALA A N 1
ATOM 707 C CA . ALA A 1 94 ? 11.860 -18.650 -0.261 1.00 46.28 94 ALA A CA 1
ATOM 708 C C . ALA A 1 94 ? 11.910 -19.943 -1.106 1.00 46.28 94 ALA A C 1
ATOM 710 O O . ALA A 1 94 ? 12.580 -20.897 -0.713 1.00 46.28 94 ALA A O 1
ATOM 711 N N . ALA A 1 95 ? 11.191 -19.992 -2.232 1.00 45.88 95 ALA A N 1
ATOM 712 C CA . ALA A 1 95 ? 11.067 -21.174 -3.081 1.00 45.88 95 ALA A CA 1
ATOM 713 C C . ALA A 1 95 ? 12.110 -21.249 -4.217 1.00 45.88 95 ALA A C 1
ATOM 715 O O . ALA A 1 95 ? 12.189 -22.278 -4.887 1.00 45.88 95 ALA A O 1
ATOM 716 N N . ILE A 1 96 ? 12.916 -20.202 -4.445 1.00 47.47 96 ILE A N 1
ATOM 717 C CA . ILE A 1 96 ? 13.946 -20.217 -5.497 1.00 47.47 96 ILE A CA 1
ATOM 718 C C . ILE A 1 96 ? 15.167 -21.004 -4.996 1.00 47.47 96 ILE A C 1
ATOM 720 O O . ILE A 1 96 ? 15.808 -20.642 -4.009 1.00 47.47 96 ILE A O 1
ATOM 724 N N . GLY A 1 97 ? 15.461 -22.127 -5.656 1.00 43.03 97 GLY A N 1
ATOM 725 C CA . GLY A 1 97 ? 16.546 -23.035 -5.278 1.00 43.03 97 GLY A CA 1
ATOM 726 C C . GLY A 1 97 ? 17.957 -22.443 -5.469 1.00 43.03 97 GLY A C 1
ATOM 727 O O . GLY A 1 97 ? 18.133 -21.477 -6.211 1.00 43.03 97 GLY A O 1
ATOM 728 N N . PRO A 1 98 ? 19.002 -23.041 -4.853 1.00 48.19 98 PRO A N 1
ATOM 729 C CA . PRO A 1 98 ? 20.369 -22.500 -4.845 1.00 48.19 98 PRO A CA 1
ATOM 730 C C . PRO A 1 98 ? 20.999 -22.276 -6.226 1.00 48.19 98 PRO A C 1
ATOM 732 O O . PRO A 1 98 ? 21.872 -21.424 -6.358 1.00 48.19 98 PRO A O 1
ATOM 735 N N . SER A 1 99 ? 20.569 -23.034 -7.236 1.00 40.19 99 SER A N 1
ATOM 736 C CA . SER A 1 99 ? 21.091 -22.990 -8.606 1.00 40.19 99 SER A CA 1
ATOM 737 C C . SER A 1 99 ? 20.659 -21.762 -9.409 1.00 40.19 99 SER A C 1
ATOM 739 O O . SER A 1 99 ? 21.251 -21.501 -10.446 1.00 40.19 99 SER A O 1
ATOM 741 N N . LEU A 1 100 ? 19.641 -21.028 -8.951 1.00 50.53 100 LEU A N 1
ATOM 742 C CA . LEU A 1 100 ? 19.095 -19.843 -9.629 1.00 50.53 100 LEU A CA 1
ATOM 743 C C . LEU A 1 100 ? 19.390 -18.548 -8.854 1.00 50.53 100 LEU A C 1
ATOM 745 O O . LEU A 1 100 ? 18.766 -17.514 -9.073 1.00 50.53 100 LEU A O 1
ATOM 749 N N . ARG A 1 101 ? 20.332 -18.600 -7.907 1.00 56.19 101 ARG A N 1
ATOM 750 C CA . ARG A 1 101 ? 20.745 -17.434 -7.123 1.00 56.19 101 ARG A CA 1
ATOM 751 C C . ARG A 1 101 ? 21.391 -16.391 -8.041 1.00 5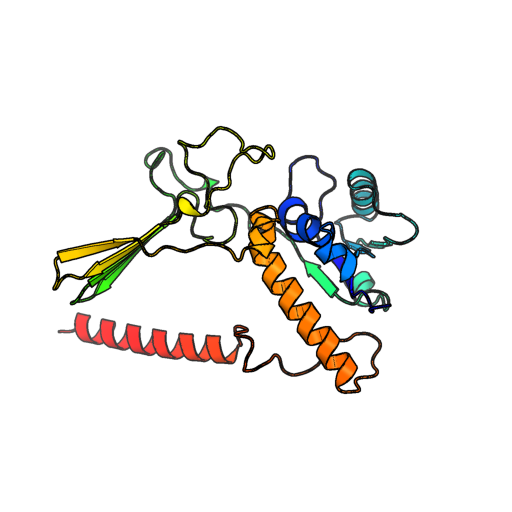6.19 101 ARG A C 1
ATOM 753 O O . ARG A 1 101 ? 22.415 -16.676 -8.648 1.00 56.19 101 ARG A O 1
ATOM 760 N N . GLY A 1 102 ? 20.837 -15.179 -8.054 1.00 63.31 102 GLY A N 1
ATOM 761 C CA . GLY A 1 102 ? 21.331 -14.053 -8.856 1.00 63.31 102 GLY A CA 1
ATOM 762 C C . GLY A 1 102 ? 20.548 -13.817 -10.150 1.00 63.31 102 GLY A C 1
ATOM 763 O O . GLY A 1 102 ? 20.673 -12.741 -10.725 1.00 63.31 102 GLY A O 1
ATOM 764 N N . GLU A 1 103 ? 19.705 -14.765 -10.564 1.00 67.81 103 GLU A N 1
ATOM 765 C CA . GLU A 1 103 ? 18.742 -14.548 -11.646 1.00 67.81 103 GLU A CA 1
ATOM 766 C C . GLU A 1 103 ? 17.540 -13.730 -11.145 1.00 67.81 103 GLU A C 1
ATOM 768 O O . GLU A 1 103 ? 17.165 -13.858 -9.972 1.00 67.81 103 GLU A O 1
ATOM 773 N N . PRO A 1 104 ? 16.888 -12.922 -12.004 1.00 74.44 104 PRO A N 1
ATOM 774 C CA . PRO A 1 104 ? 15.647 -12.257 -11.633 1.00 74.44 104 PRO A CA 1
ATOM 775 C C . PRO A 1 104 ? 14.574 -13.283 -11.255 1.00 74.44 104 PRO A C 1
ATOM 777 O O . PRO A 1 104 ? 14.316 -14.236 -11.990 1.00 74.44 104 PRO A O 1
ATOM 780 N N . ALA A 1 105 ? 13.894 -13.058 -10.133 1.00 69.50 105 ALA A N 1
ATOM 781 C CA . ALA A 1 105 ? 12.838 -13.938 -9.640 1.00 69.50 105 ALA A CA 1
ATOM 782 C C . ALA A 1 105 ? 11.624 -14.014 -10.577 1.00 69.50 105 ALA A C 1
ATOM 784 O O . ALA A 1 105 ? 10.845 -14.967 -10.505 1.00 69.50 105 ALA A O 1
ATOM 785 N N . PHE A 1 106 ? 11.436 -13.016 -11.444 1.00 75.12 106 PHE A N 1
ATOM 786 C CA . PHE A 1 106 ? 10.387 -13.028 -12.446 1.00 75.12 106 PHE A CA 1
ATOM 787 C C . PHE A 1 106 ? 10.871 -12.443 -13.772 1.00 75.12 106 PHE A C 1
ATOM 789 O O . PHE A 1 106 ? 11.207 -11.263 -13.881 1.00 75.12 106 PHE A O 1
ATOM 796 N N . VAL A 1 107 ? 10.850 -13.281 -14.804 1.00 75.75 107 VAL A N 1
ATOM 797 C CA . VAL A 1 107 ? 11.017 -12.880 -16.198 1.00 75.75 107 VAL A CA 1
ATOM 798 C C . VAL A 1 107 ? 9.797 -13.372 -16.955 1.00 75.75 107 VAL A C 1
ATOM 800 O O . VAL A 1 107 ? 9.492 -14.564 -16.943 1.00 75.75 107 VAL A O 1
ATOM 803 N N . TRP A 1 108 ? 9.088 -12.458 -17.603 1.00 81.19 108 TRP A N 1
ATOM 804 C CA . TRP A 1 108 ? 7.929 -12.780 -18.420 1.00 81.19 108 TRP A CA 1
ATOM 805 C C . TRP A 1 108 ? 8.096 -12.200 -19.811 1.00 81.19 108 TRP A C 1
ATOM 807 O O . TRP A 1 108 ? 8.344 -11.006 -19.967 1.00 81.19 108 TRP A O 1
ATOM 817 N N . THR A 1 109 ? 7.956 -13.055 -20.820 1.00 75.12 109 THR A N 1
ATOM 818 C CA . THR A 1 109 ? 8.012 -12.657 -22.223 1.00 75.12 109 THR A CA 1
ATOM 819 C C . THR A 1 109 ? 6.700 -12.957 -22.930 1.00 75.12 109 THR A C 1
ATOM 821 O O . THR A 1 109 ? 6.071 -13.993 -22.707 1.00 75.12 109 THR A O 1
ATOM 824 N N . ILE A 1 110 ? 6.296 -12.053 -23.818 1.00 69.00 110 ILE A N 1
ATOM 825 C CA . ILE A 1 110 ? 5.265 -12.304 -24.825 1.00 69.00 110 ILE A CA 1
ATOM 826 C C . ILE A 1 110 ? 5.921 -12.122 -26.185 1.00 69.00 110 ILE A C 1
ATOM 828 O O . ILE A 1 110 ? 6.387 -11.032 -26.496 1.00 69.00 110 ILE A O 1
ATOM 832 N N . ASN A 1 111 ? 5.921 -13.175 -26.996 1.00 65.94 111 ASN A N 1
ATOM 833 C CA . ASN A 1 111 ? 6.465 -13.163 -28.348 1.00 65.94 111 ASN A CA 1
ATOM 834 C C . ASN A 1 111 ? 5.327 -13.134 -29.370 1.00 65.94 111 ASN A C 1
ATOM 836 O O . ASN A 1 111 ? 4.455 -14.003 -29.360 1.00 65.94 111 ASN A O 1
ATOM 840 N N . CYS A 1 112 ? 5.358 -12.158 -30.270 1.00 63.62 112 CYS A N 1
ATOM 841 C CA . CYS A 1 112 ? 4.415 -11.999 -31.370 1.00 63.62 112 CYS A CA 1
ATOM 842 C C . CYS A 1 112 ? 5.174 -11.945 -32.707 1.00 63.62 112 CYS A C 1
ATOM 844 O O . CYS A 1 112 ? 6.379 -11.721 -32.760 1.00 63.62 112 CYS A O 1
ATOM 846 N N . GLN A 1 113 ? 4.463 -12.091 -33.830 1.00 69.88 113 GLN A N 1
ATOM 847 C CA . GLN A 1 113 ? 5.093 -12.078 -35.162 1.00 69.88 113 GLN A CA 1
ATOM 848 C C . GLN A 1 113 ? 5.847 -10.776 -35.482 1.00 69.88 113 GLN A C 1
ATOM 850 O O . GLN A 1 113 ? 6.813 -10.793 -36.237 1.00 69.88 113 GLN A O 1
ATOM 855 N N . ARG A 1 114 ? 5.393 -9.642 -34.935 1.00 71.62 114 ARG A N 1
ATOM 856 C CA . ARG A 1 114 ? 5.938 -8.305 -35.234 1.00 71.62 114 ARG A CA 1
ATOM 857 C C . ARG A 1 114 ? 6.755 -7.699 -34.094 1.00 71.62 114 ARG A C 1
ATOM 859 O O . ARG A 1 114 ? 7.253 -6.592 -34.253 1.00 71.62 114 ARG A O 1
ATOM 866 N N . GLY A 1 115 ? 6.865 -8.388 -32.968 1.00 75.56 115 GLY A N 1
ATOM 867 C CA . GLY A 1 115 ? 7.598 -7.877 -31.824 1.00 75.56 115 GLY A CA 1
ATOM 868 C C . GLY A 1 115 ? 7.442 -8.744 -30.592 1.00 75.56 115 GLY A C 1
ATOM 869 O O . GLY A 1 115 ? 6.621 -9.662 -30.561 1.00 75.56 115 GLY A O 1
ATOM 870 N N . GLU A 1 116 ? 8.190 -8.403 -29.559 1.00 77.19 116 GLU A N 1
ATOM 871 C CA . GLU A 1 116 ? 8.149 -9.072 -28.266 1.00 77.19 116 GLU A CA 1
ATOM 872 C C . GLU A 1 116 ? 8.135 -8.057 -27.119 1.00 77.19 116 GLU A C 1
ATOM 874 O O . GLU A 1 116 ? 8.622 -6.930 -27.239 1.00 77.19 116 GLU A O 1
ATOM 879 N N . ILE A 1 117 ? 7.539 -8.464 -26.002 1.00 82.25 117 ILE A N 1
ATOM 880 C CA . ILE A 1 117 ? 7.557 -7.737 -24.735 1.00 82.25 117 ILE A CA 1
ATOM 881 C C . ILE A 1 117 ? 8.338 -8.582 -23.745 1.00 82.25 117 ILE A C 1
ATOM 883 O O . ILE A 1 117 ? 8.064 -9.772 -23.605 1.00 82.25 117 ILE A O 1
ATOM 887 N N . LEU A 1 118 ? 9.260 -7.956 -23.026 1.00 83.88 118 LEU A N 1
ATOM 888 C CA . LEU A 1 118 ? 10.037 -8.564 -21.962 1.00 83.88 118 LEU A CA 1
ATOM 889 C C . LEU A 1 118 ? 9.874 -7.743 -20.686 1.00 83.88 118 LEU A C 1
ATOM 891 O O . LEU A 1 118 ? 10.311 -6.597 -20.604 1.00 83.88 118 LEU A O 1
ATOM 895 N N . LEU A 1 119 ? 9.252 -8.357 -19.688 1.00 84.94 119 LEU A N 1
ATOM 896 C CA . LEU A 1 119 ? 9.130 -7.842 -18.337 1.00 84.94 119 LEU A CA 1
ATOM 897 C C . LEU A 1 119 ? 10.125 -8.570 -17.435 1.00 84.94 119 LEU A C 1
ATOM 899 O O . LEU A 1 119 ? 10.087 -9.795 -17.318 1.00 84.94 119 LEU A O 1
ATOM 903 N N . THR A 1 120 ? 10.983 -7.814 -16.763 1.00 83.38 120 THR A N 1
ATOM 904 C CA . THR A 1 120 ? 11.908 -8.347 -15.761 1.00 83.38 120 THR A CA 1
ATOM 905 C C . THR A 1 120 ? 11.621 -7.689 -14.423 1.00 83.38 120 THR A C 1
ATOM 907 O O . THR A 1 120 ? 11.632 -6.464 -14.325 1.00 83.38 120 THR A O 1
ATOM 910 N N . SER A 1 121 ? 11.376 -8.502 -13.396 1.00 81.31 121 SER A N 1
ATOM 911 C CA . SER A 1 121 ? 11.258 -8.064 -12.011 1.00 81.31 121 SER A CA 1
ATOM 912 C C . SER A 1 121 ? 12.211 -8.873 -11.119 1.00 81.31 121 SER A C 1
ATOM 914 O O . SER A 1 121 ? 12.154 -10.107 -11.116 1.00 81.31 121 SER A O 1
ATOM 916 N N . PRO A 1 122 ? 13.101 -8.198 -10.374 1.00 73.56 122 PRO A N 1
ATOM 917 C CA . PRO A 1 122 ? 14.163 -8.863 -9.623 1.00 73.56 122 PRO A CA 1
ATOM 918 C C . PRO A 1 122 ? 13.711 -9.846 -8.542 1.00 73.56 122 PRO A C 1
ATOM 920 O O . PRO A 1 122 ? 14.327 -10.890 -8.381 1.00 73.56 122 PRO A O 1
ATOM 923 N N . GLU A 1 123 ? 12.645 -9.529 -7.807 1.00 72.06 123 GLU A N 1
ATOM 924 C CA . GLU A 1 123 ? 12.317 -10.221 -6.546 1.00 72.06 123 GLU A CA 1
ATOM 925 C C . GLU A 1 123 ? 10.924 -10.880 -6.558 1.00 72.06 123 GLU A C 1
ATOM 927 O O . GLU A 1 123 ? 10.514 -11.521 -5.589 1.00 72.06 123 GLU A O 1
ATOM 932 N N . GLY A 1 124 ? 10.172 -10.762 -7.658 1.00 73.81 124 GLY A N 1
ATOM 933 C CA . GLY A 1 124 ? 8.958 -11.552 -7.851 1.00 73.81 124 GLY A CA 1
ATOM 934 C C . GLY A 1 1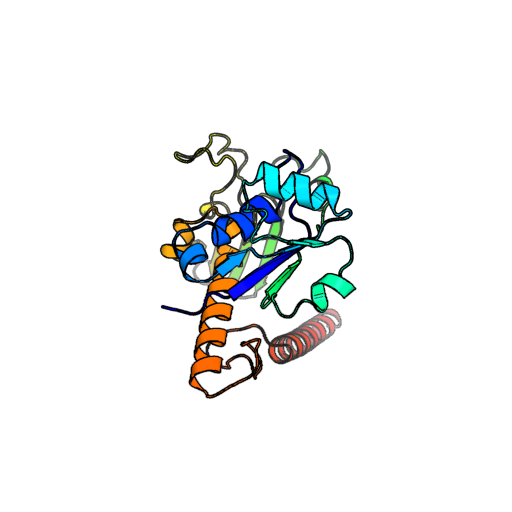24 ? 7.944 -10.954 -8.826 1.00 73.81 124 GLY A C 1
ATOM 935 O O . GLY A 1 124 ? 8.178 -9.919 -9.434 1.00 73.81 124 GLY A O 1
ATOM 936 N N . PRO A 1 125 ? 6.773 -11.588 -8.976 1.00 71.88 125 PRO A N 1
ATOM 937 C CA . PRO A 1 125 ? 5.744 -11.145 -9.919 1.00 71.88 125 PRO A CA 1
ATOM 938 C C . PRO A 1 125 ? 4.946 -9.913 -9.442 1.00 71.88 125 PRO A C 1
ATOM 940 O O . PRO A 1 125 ? 4.036 -9.459 -10.136 1.00 71.88 125 PRO A O 1
ATOM 943 N N . TYR A 1 126 ? 5.238 -9.362 -8.258 1.00 73.88 126 TYR A N 1
ATOM 944 C CA . TYR A 1 126 ? 4.469 -8.273 -7.650 1.00 73.88 126 TYR A CA 1
ATOM 945 C C . TYR A 1 126 ? 5.051 -6.908 -8.011 1.00 73.88 126 TYR A C 1
ATOM 947 O O . TYR A 1 126 ? 5.642 -6.219 -7.176 1.00 73.88 126 TYR A O 1
ATOM 955 N N . LEU A 1 127 ? 4.819 -6.492 -9.258 1.00 70.69 127 LEU A N 1
ATOM 956 C CA . LEU A 1 127 ? 5.439 -5.299 -9.852 1.00 70.69 127 LEU A CA 1
ATOM 957 C C . LEU A 1 127 ? 5.194 -3.984 -9.097 1.00 70.69 127 LEU A C 1
ATOM 959 O O . LEU A 1 127 ? 5.871 -3.001 -9.351 1.00 70.69 127 LEU A O 1
ATOM 963 N N . HIS A 1 128 ? 4.201 -3.954 -8.208 1.00 70.00 128 HIS A N 1
ATOM 964 C CA . HIS A 1 128 ? 3.751 -2.772 -7.477 1.00 70.00 128 HIS A CA 1
ATOM 965 C C . HIS A 1 128 ? 4.028 -2.833 -5.955 1.00 70.00 128 HIS A C 1
ATOM 967 O O . HIS A 1 128 ? 3.579 -1.943 -5.235 1.00 70.00 128 HIS A O 1
ATOM 973 N N . SER A 1 129 ? 4.743 -3.848 -5.442 1.00 68.25 129 SER A N 1
ATOM 974 C CA . SER A 1 129 ? 4.885 -4.116 -3.992 1.00 68.25 129 SER A CA 1
ATOM 975 C C . SER A 1 129 ? 6.322 -3.988 -3.470 1.00 68.25 129 SER A C 1
ATOM 977 O O . SER A 1 129 ? 6.724 -2.939 -2.970 1.00 68.25 129 SER A O 1
ATOM 979 N N . ASP A 1 130 ? 7.087 -5.073 -3.537 1.00 66.00 130 ASP A N 1
ATOM 980 C CA . ASP A 1 130 ? 8.420 -5.225 -2.959 1.00 66.00 130 ASP A CA 1
ATOM 981 C C . ASP A 1 130 ? 9.361 -5.977 -3.894 1.00 66.00 130 ASP A C 1
ATOM 983 O O . ASP A 1 130 ? 10.499 -6.264 -3.534 1.00 66.00 130 ASP A O 1
ATOM 987 N N . SER A 1 131 ? 8.920 -6.214 -5.131 1.00 69.94 131 SER A N 1
ATOM 988 C CA . SER A 1 131 ? 9.696 -6.919 -6.140 1.00 69.94 131 SER A CA 1
ATOM 989 C C . SER A 1 131 ? 10.785 -6.044 -6.801 1.00 69.94 131 SER A C 1
ATOM 991 O O . SER A 1 131 ? 11.175 -6.291 -7.938 1.00 69.94 131 SER A O 1
ATOM 993 N N . TYR A 1 132 ? 11.247 -5.001 -6.099 1.00 69.75 132 TYR A N 1
ATOM 994 C CA . TYR A 1 132 ? 12.086 -3.905 -6.608 1.00 69.75 132 TYR A CA 1
ATOM 995 C C . TYR A 1 132 ? 13.549 -3.959 -6.165 1.00 69.75 132 TYR A C 1
ATOM 997 O O . TYR A 1 132 ? 14.307 -3.028 -6.450 1.00 69.75 132 TYR A O 1
ATOM 1005 N N . ALA A 1 133 ? 13.938 -4.941 -5.351 1.00 62.59 133 ALA A N 1
ATOM 1006 C CA . ALA A 1 133 ? 15.306 -4.976 -4.859 1.00 62.59 133 ALA A CA 1
ATOM 1007 C C . ALA A 1 133 ? 16.234 -5.431 -5.986 1.00 62.59 133 ALA A C 1
ATOM 1009 O O . ALA A 1 133 ? 16.000 -6.463 -6.594 1.00 62.59 133 ALA A O 1
ATOM 1010 N N . ALA A 1 134 ? 17.301 -4.686 -6.255 1.00 56.56 134 ALA A N 1
ATOM 1011 C CA . ALA A 1 134 ? 18.408 -5.197 -7.052 1.00 56.56 134 ALA A CA 1
ATOM 1012 C C . ALA A 1 134 ? 19.544 -5.587 -6.095 1.00 56.56 134 ALA A C 1
ATOM 1014 O O . ALA A 1 134 ? 19.884 -4.775 -5.227 1.00 56.56 134 ALA A O 1
ATOM 1015 N N . PRO A 1 135 ? 20.167 -6.772 -6.252 1.00 53.69 135 PRO A N 1
ATOM 1016 C CA . PRO A 1 135 ? 21.290 -7.212 -5.416 1.00 53.69 135 PRO A CA 1
ATOM 1017 C C . PRO A 1 135 ? 22.447 -6.200 -5.339 1.00 53.69 135 PRO A C 1
ATOM 1019 O O . PRO A 1 135 ? 23.178 -6.156 -4.355 1.00 53.69 135 PRO A O 1
ATOM 1022 N N . GLU A 1 136 ? 22.592 -5.369 -6.371 1.00 53.41 136 GLU A N 1
ATOM 1023 C CA . GLU A 1 136 ? 23.668 -4.389 -6.549 1.00 53.41 136 GLU A CA 1
ATOM 1024 C C . GLU A 1 136 ? 23.424 -3.058 -5.810 1.00 53.41 136 GLU A C 1
ATOM 1026 O O . GLU A 1 136 ? 24.324 -2.229 -5.706 1.00 53.41 136 GLU A O 1
ATOM 1031 N N . LEU A 1 137 ? 22.218 -2.843 -5.269 1.00 54.44 137 LEU A N 1
ATOM 1032 C CA . LEU A 1 137 ? 21.780 -1.590 -4.635 1.00 54.44 137 LEU A CA 1
ATOM 1033 C C . LEU A 1 137 ? 21.577 -1.768 -3.120 1.00 54.44 137 LEU A C 1
ATOM 1035 O O . LEU A 1 137 ? 20.595 -1.296 -2.555 1.00 54.44 137 LEU A O 1
ATOM 1039 N N . ALA A 1 138 ? 22.504 -2.481 -2.472 1.00 53.31 138 ALA A N 1
ATOM 1040 C CA . ALA A 1 138 ? 22.420 -2.905 -1.069 1.00 53.31 138 ALA A CA 1
ATOM 1041 C C . ALA A 1 138 ? 22.464 -1.759 -0.033 1.00 53.31 138 ALA A C 1
ATOM 1043 O O . ALA A 1 138 ? 22.127 -1.970 1.140 1.00 53.31 138 ALA A O 1
ATOM 1044 N N . GLU A 1 139 ? 22.890 -0.563 -0.446 1.00 59.41 139 GLU A N 1
ATOM 1045 C CA . GLU A 1 139 ? 22.969 0.608 0.425 1.00 59.41 139 GLU A CA 1
ATOM 1046 C C . GLU A 1 139 ? 21.599 1.294 0.563 1.00 59.41 139 GLU A C 1
ATOM 1048 O O . GLU A 1 139 ? 20.901 1.504 -0.435 1.00 59.41 139 GLU A O 1
ATOM 1053 N N . PRO A 1 140 ? 21.189 1.662 1.790 1.00 59.59 140 PRO A N 1
ATOM 1054 C CA . PRO A 1 140 ? 19.949 2.384 2.003 1.00 59.59 140 PRO A CA 1
ATOM 1055 C C . PRO A 1 140 ? 19.969 3.747 1.309 1.00 59.59 140 PRO A C 1
ATOM 1057 O O . PRO A 1 140 ? 21.003 4.403 1.205 1.00 59.59 140 PRO A O 1
ATOM 1060 N N . ASP A 1 141 ? 18.806 4.192 0.840 1.00 59.50 141 ASP A N 1
ATOM 1061 C CA . ASP A 1 141 ? 18.678 5.549 0.321 1.00 59.50 141 ASP A CA 1
ATOM 1062 C C . ASP A 1 141 ? 18.766 6.613 1.422 1.00 59.50 141 ASP A C 1
ATOM 1064 O O . ASP A 1 141 ? 18.864 6.306 2.609 1.00 59.50 141 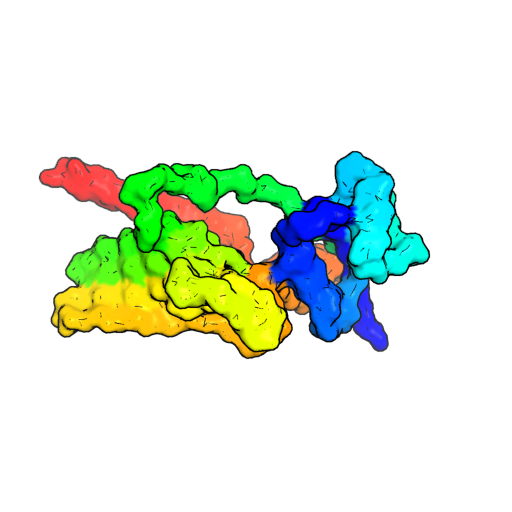ASP A O 1
ATOM 1068 N N . GLU A 1 142 ? 18.715 7.886 1.027 1.00 53.22 142 GLU A N 1
ATOM 1069 C CA . GLU A 1 142 ? 18.813 9.045 1.928 1.00 53.22 142 GLU A CA 1
ATOM 1070 C C . GLU A 1 142 ? 17.775 9.047 3.075 1.00 53.22 142 GLU A C 1
ATOM 1072 O O . GLU A 1 142 ? 17.957 9.740 4.072 1.00 53.22 142 GLU A O 1
ATOM 1077 N N . HIS A 1 143 ? 16.712 8.240 2.966 1.00 53.41 143 HIS A N 1
ATOM 1078 C CA . HIS A 1 143 ? 15.672 8.059 3.979 1.00 53.41 143 HIS A CA 1
ATOM 1079 C C . HIS A 1 143 ? 15.833 6.745 4.771 1.00 53.41 143 HIS A C 1
ATOM 1081 O O . HIS A 1 143 ? 14.916 6.332 5.481 1.00 53.41 143 HIS A O 1
ATOM 1087 N N . GLY A 1 144 ? 16.967 6.051 4.641 1.00 58.09 144 GLY A N 1
ATOM 1088 C CA . GLY A 1 144 ? 17.243 4.782 5.314 1.00 58.09 144 GLY A CA 1
ATOM 1089 C C . GLY A 1 144 ? 16.558 3.564 4.680 1.00 58.09 144 GLY A C 1
ATOM 1090 O O . GLY A 1 144 ? 16.567 2.484 5.276 1.00 58.09 144 GLY A O 1
ATOM 1091 N N . ARG A 1 145 ? 15.941 3.691 3.494 1.00 58.28 145 ARG A N 1
ATOM 1092 C CA . ARG A 1 145 ? 15.181 2.595 2.867 1.00 58.28 145 ARG A CA 1
ATOM 1093 C C . ARG A 1 145 ? 16.128 1.692 2.089 1.00 58.28 145 ARG A C 1
ATOM 1095 O O . ARG A 1 145 ? 16.780 2.132 1.151 1.00 58.28 145 ARG A O 1
ATOM 1102 N N . ARG A 1 146 ? 16.177 0.416 2.465 1.00 53.94 146 ARG A N 1
ATOM 1103 C CA . ARG A 1 146 ? 17.232 -0.518 2.043 1.00 53.94 146 ARG A CA 1
ATOM 1104 C C . ARG A 1 146 ? 16.928 -1.316 0.762 1.00 53.94 146 ARG A C 1
ATOM 1106 O O . ARG A 1 146 ? 17.818 -1.992 0.279 1.00 53.94 146 ARG A O 1
ATOM 1113 N N . TRP A 1 147 ? 15.706 -1.248 0.205 1.00 55.59 147 TRP A N 1
ATOM 1114 C CA . TRP A 1 147 ? 15.236 -2.257 -0.774 1.00 55.59 147 TRP A CA 1
ATOM 1115 C C . TRP A 1 147 ? 14.235 -1.779 -1.845 1.00 55.59 147 TRP A C 1
ATOM 1117 O O . TRP A 1 147 ? 13.358 -2.544 -2.240 1.00 55.59 147 TRP A O 1
ATOM 1127 N N . LEU A 1 148 ? 14.258 -0.511 -2.276 1.00 55.09 148 LEU A N 1
ATOM 1128 C CA . LEU A 1 148 ? 13.149 0.028 -3.082 1.00 55.09 148 LEU A CA 1
ATOM 1129 C C . LEU A 1 148 ? 13.611 0.977 -4.202 1.00 55.09 148 LEU A C 1
ATOM 1131 O O . LEU A 1 148 ? 13.825 2.171 -3.975 1.00 55.09 148 LEU A O 1
ATOM 1135 N N . ARG A 1 149 ? 13.726 0.436 -5.420 1.00 63.94 149 ARG A N 1
ATOM 1136 C CA . ARG A 1 149 ? 14.035 1.165 -6.661 1.00 63.94 149 ARG A CA 1
ATOM 1137 C C . ARG A 1 149 ? 13.103 0.684 -7.783 1.00 63.94 149 ARG A C 1
ATOM 1139 O O . ARG A 1 149 ? 13.379 -0.355 -8.385 1.00 63.94 149 ARG A O 1
ATOM 1146 N N . PRO A 1 150 ? 11.961 1.358 -8.021 1.00 61.59 150 PRO A N 1
ATOM 1147 C CA . PRO A 1 150 ? 11.003 1.003 -9.075 1.00 61.59 150 PRO A CA 1
ATOM 1148 C C . PRO A 1 150 ? 11.645 0.798 -10.454 1.00 61.59 150 PRO A C 1
ATOM 1150 O O . PRO A 1 150 ? 11.205 -0.049 -11.224 1.00 61.59 150 PRO A O 1
ATOM 1153 N N . GLU A 1 151 ? 12.746 1.502 -10.711 1.00 65.75 151 GLU A N 1
ATOM 1154 C CA . GLU A 1 151 ? 13.515 1.494 -11.957 1.00 65.75 151 GLU A CA 1
ATOM 1155 C C . GLU A 1 151 ? 14.151 0.126 -12.268 1.00 65.75 151 GLU A C 1
ATOM 1157 O O . GLU A 1 151 ? 14.580 -0.125 -13.391 1.00 65.75 151 GLU A O 1
ATOM 1162 N N . THR A 1 152 ? 14.209 -0.771 -11.280 1.00 75.12 152 THR A N 1
ATOM 1163 C CA . THR A 1 152 ? 14.720 -2.141 -11.437 1.00 75.12 152 THR A CA 1
ATOM 1164 C C . THR A 1 152 ? 13.731 -3.072 -12.135 1.00 75.12 152 THR A C 1
ATOM 1166 O O . THR A 1 152 ? 14.131 -4.119 -12.646 1.00 75.12 152 THR A O 1
ATOM 1169 N N . ILE A 1 153 ? 12.448 -2.701 -12.192 1.00 82.25 153 ILE A N 1
ATOM 1170 C CA . ILE A 1 153 ? 11.461 -3.407 -13.004 1.00 82.25 153 ILE A CA 1
ATOM 1171 C C . ILE A 1 153 ? 11.495 -2.808 -14.399 1.00 82.25 153 ILE A C 1
ATOM 1173 O O . ILE A 1 153 ? 11.101 -1.659 -14.603 1.00 82.25 153 ILE A O 1
ATOM 1177 N N . THR A 1 154 ? 11.938 -3.603 -15.365 1.00 86.88 154 THR A N 1
ATOM 1178 C CA . THR A 1 154 ? 12.071 -3.154 -16.752 1.00 86.88 154 THR A CA 1
ATOM 1179 C C . THR A 1 154 ? 10.974 -3.753 -17.613 1.00 86.88 154 THR A C 1
ATOM 1181 O O . THR A 1 154 ? 10.660 -4.939 -17.508 1.00 86.88 154 THR A O 1
ATOM 1184 N N . ILE A 1 155 ? 10.392 -2.917 -18.471 1.00 88.81 155 ILE A N 1
ATOM 1185 C CA . ILE A 1 155 ? 9.469 -3.325 -19.528 1.00 88.81 155 ILE A CA 1
ATOM 1186 C C . ILE A 1 155 ? 10.164 -2.976 -20.834 1.00 88.81 155 ILE A C 1
ATOM 1188 O O . ILE A 1 155 ? 10.297 -1.805 -21.174 1.00 88.81 155 ILE A O 1
ATOM 1192 N N . ARG A 1 156 ? 10.631 -3.978 -21.568 1.00 90.56 156 ARG A N 1
ATOM 1193 C CA . ARG A 1 156 ? 11.266 -3.793 -22.873 1.00 90.56 156 ARG A CA 1
ATOM 1194 C C . ARG A 1 156 ? 10.329 -4.253 -23.971 1.00 90.56 156 ARG A C 1
ATOM 1196 O O . ARG A 1 156 ? 9.680 -5.285 -23.834 1.00 90.56 156 ARG A O 1
ATOM 1203 N N . VAL A 1 157 ? 10.268 -3.484 -25.048 1.00 89.81 157 VAL A N 1
ATOM 1204 C CA . VAL A 1 157 ? 9.541 -3.833 -26.268 1.00 89.81 157 VAL A CA 1
ATOM 1205 C C . VAL A 1 157 ? 10.551 -3.896 -27.395 1.00 89.81 157 VAL A C 1
ATOM 1207 O O . VAL A 1 157 ? 11.296 -2.942 -27.595 1.00 89.81 157 VAL A O 1
ATOM 1210 N N . HIS A 1 158 ? 10.580 -5.008 -28.115 1.00 87.50 158 HIS A N 1
ATOM 1211 C CA . HIS A 1 158 ? 11.393 -5.165 -29.311 1.00 87.50 158 HIS A CA 1
ATOM 1212 C C . HIS A 1 158 ? 10.477 -5.185 -30.536 1.00 87.50 158 HIS A C 1
ATOM 1214 O O . HIS A 1 158 ? 9.584 -6.025 -30.644 1.00 87.50 158 HIS A O 1
ATOM 1220 N N . ASP A 1 159 ? 10.671 -4.230 -31.441 1.00 88.62 159 ASP A N 1
ATOM 1221 C CA . ASP A 1 159 ? 10.005 -4.173 -32.742 1.00 88.62 159 ASP A CA 1
ATOM 1222 C C . ASP A 1 159 ? 10.846 -4.937 -33.771 1.00 88.62 159 ASP A C 1
ATOM 1224 O O . ASP A 1 159 ? 11.898 -4.461 -34.193 1.00 88.62 159 ASP A O 1
ATOM 1228 N N . HIS A 1 160 ? 10.368 -6.102 -34.217 1.00 84.19 160 HIS A N 1
ATOM 1229 C CA . HIS A 1 160 ? 11.114 -6.956 -35.150 1.00 84.19 160 HIS A CA 1
ATOM 1230 C C . HIS A 1 160 ? 11.255 -6.352 -36.554 1.00 84.19 160 HIS A C 1
ATOM 1232 O O . HIS A 1 160 ? 12.114 -6.774 -37.321 1.00 84.19 160 HIS A O 1
ATOM 1238 N N . GLN A 1 161 ? 10.384 -5.414 -36.945 1.00 88.69 161 GLN A N 1
ATOM 1239 C CA . GLN A 1 161 ? 10.472 -4.786 -38.268 1.00 88.69 161 GLN A CA 1
ATOM 1240 C C . GLN A 1 161 ? 11.574 -3.736 -38.316 1.00 88.69 161 GLN A C 1
ATOM 1242 O O . GLN A 1 161 ? 12.165 -3.516 -39.372 1.00 88.69 161 GLN A O 1
ATOM 1247 N N . ARG A 1 162 ? 11.803 -3.064 -37.186 1.00 92.50 162 ARG A N 1
ATOM 1248 C CA . ARG A 1 162 ? 12.838 -2.040 -37.030 1.00 92.50 162 ARG A CA 1
ATOM 1249 C C . ARG A 1 162 ? 14.127 -2.585 -36.420 1.00 92.50 162 ARG A C 1
ATOM 1251 O O . ARG A 1 162 ? 15.130 -1.887 -36.491 1.00 92.50 162 ARG A O 1
ATOM 1258 N N . ASP A 1 163 ? 14.080 -3.799 -35.870 1.00 92.44 163 ASP A N 1
ATOM 1259 C CA . ASP A 1 163 ? 15.151 -4.411 -35.076 1.00 92.44 163 ASP A CA 1
ATOM 1260 C C . ASP A 1 163 ? 15.580 -3.488 -33.921 1.00 92.44 163 ASP A C 1
ATOM 1262 O O . ASP A 1 163 ? 16.757 -3.230 -33.676 1.00 92.44 163 ASP A O 1
ATOM 1266 N N . GLU A 1 164 ? 14.585 -2.899 -33.248 1.00 94.38 164 GLU A N 1
ATOM 1267 C CA . GLU A 1 164 ? 14.790 -1.883 -32.216 1.00 94.38 164 GLU A CA 1
ATOM 1268 C C . GLU A 1 164 ? 14.204 -2.336 -30.881 1.00 94.38 164 GLU A C 1
ATOM 1270 O O . GLU A 1 164 ? 13.026 -2.687 -30.794 1.00 94.38 164 GLU A O 1
ATOM 1275 N N . VAL A 1 165 ? 15.018 -2.271 -29.825 1.00 91.56 165 VAL A N 1
ATOM 1276 C CA . VAL A 1 165 ? 14.594 -2.537 -28.448 1.00 91.56 165 VAL A CA 1
ATOM 1277 C C . VAL A 1 165 ? 14.434 -1.219 -27.698 1.00 91.56 165 VAL A C 1
ATOM 1279 O O . VAL A 1 165 ? 15.407 -0.509 -27.447 1.00 91.56 165 VAL A O 1
ATOM 1282 N N . THR A 1 166 ? 13.212 -0.919 -27.269 1.00 93.44 166 THR A N 1
ATOM 1283 C CA . THR A 1 166 ? 12.890 0.258 -26.458 1.00 93.44 166 THR A CA 1
ATOM 1284 C C . THR A 1 166 ? 12.601 -0.149 -25.017 1.00 93.44 166 THR A C 1
ATOM 1286 O O . THR A 1 166 ? 11.805 -1.054 -24.758 1.00 93.44 166 THR A O 1
ATOM 1289 N N . ASN A 1 167 ? 13.204 0.551 -24.054 1.00 87.44 167 ASN A N 1
ATOM 1290 C CA . ASN A 1 167 ? 12.797 0.458 -22.655 1.00 87.44 167 ASN A CA 1
ATOM 1291 C C . ASN A 1 167 ? 11.596 1.378 -22.410 1.00 87.44 167 ASN A C 1
ATOM 1293 O O . ASN A 1 167 ? 11.705 2.600 -22.529 1.00 87.44 167 ASN A O 1
ATOM 1297 N N . ILE A 1 168 ? 10.454 0.794 -22.065 1.00 88.56 168 ILE A N 1
ATOM 1298 C CA . ILE A 1 168 ? 9.248 1.526 -21.701 1.00 88.56 168 ILE A CA 1
ATOM 1299 C C . ILE A 1 168 ? 9.420 2.029 -20.276 1.00 88.56 168 ILE A C 1
ATOM 1301 O O . ILE A 1 168 ? 9.366 1.273 -19.305 1.00 88.56 168 ILE A O 1
ATOM 1305 N N . HIS A 1 169 ? 9.644 3.333 -20.170 1.00 81.75 169 HIS A N 1
ATOM 1306 C CA . HIS A 1 169 ? 9.724 3.999 -18.886 1.00 81.75 169 HIS A CA 1
ATOM 1307 C C . HIS A 1 169 ? 8.359 3.986 -18.194 1.00 81.75 169 HIS A C 1
ATOM 1309 O O . HIS A 1 169 ? 7.337 4.336 -18.788 1.00 81.75 169 HIS A O 1
ATOM 1315 N N . TRP A 1 170 ? 8.365 3.642 -16.914 1.00 82.62 170 TRP A N 1
ATOM 1316 C CA . TRP A 1 170 ? 7.222 3.759 -16.026 1.00 82.62 170 TRP A CA 1
ATOM 1317 C C . TRP A 1 170 ? 7.705 4.352 -14.704 1.00 82.62 170 TRP A C 1
ATOM 1319 O O . TRP A 1 170 ? 8.859 4.172 -14.321 1.00 82.62 170 TRP A O 1
ATOM 1329 N N . ASP A 1 171 ? 6.831 5.080 -14.019 1.00 79.44 171 ASP A N 1
ATOM 1330 C CA . ASP A 1 171 ? 7.140 5.670 -12.721 1.00 79.44 171 ASP A CA 1
ATOM 1331 C C . ASP A 1 171 ? 5.846 5.871 -11.925 1.00 79.44 171 ASP A C 1
ATOM 1333 O O . ASP A 1 171 ? 4.735 5.818 -12.461 1.00 79.44 171 ASP A O 1
ATOM 1337 N N . TRP A 1 172 ? 5.995 6.090 -10.627 1.00 82.81 172 TRP A N 1
ATOM 1338 C CA . TRP A 1 172 ? 4.919 6.476 -9.732 1.00 82.81 172 TRP A CA 1
ATOM 1339 C C . TRP A 1 172 ? 4.486 7.926 -9.962 1.00 82.81 172 TRP A C 1
ATOM 1341 O O . TRP A 1 172 ? 5.280 8.770 -10.371 1.00 82.81 172 TRP A O 1
ATOM 1351 N N . GLU A 1 173 ? 3.239 8.253 -9.617 1.00 85.19 173 GLU A N 1
ATOM 1352 C CA . GLU A 1 173 ? 2.802 9.651 -9.594 1.00 85.19 173 GLU A CA 1
ATOM 1353 C C . GLU A 1 173 ? 3.575 10.431 -8.511 1.00 85.19 173 GLU A C 1
ATOM 1355 O O . GLU A 1 173 ? 3.924 9.887 -7.459 1.00 85.19 173 GLU A O 1
ATOM 1360 N N . ASP A 1 174 ? 3.823 11.726 -8.727 1.00 87.06 174 ASP A N 1
ATOM 1361 C CA . ASP A 1 174 ? 4.710 12.517 -7.856 1.00 87.06 174 ASP A CA 1
ATOM 1362 C C . ASP A 1 174 ? 4.263 12.564 -6.390 1.00 87.06 174 ASP A C 1
ATOM 1364 O O . ASP A 1 174 ? 5.087 12.557 -5.474 1.00 87.06 174 ASP A O 1
ATOM 1368 N N . TRP A 1 175 ? 2.955 12.541 -6.136 1.00 84.69 175 TRP A N 1
ATOM 1369 C CA . TRP A 1 175 ? 2.429 12.482 -4.772 1.00 84.69 175 TRP A CA 1
ATOM 1370 C C . TRP A 1 175 ? 2.666 11.112 -4.115 1.00 84.69 175 TRP A C 1
ATOM 1372 O O . TRP A 1 175 ? 2.901 11.044 -2.911 1.00 84.69 175 TRP A O 1
ATOM 1382 N N . GLN A 1 176 ? 2.678 10.018 -4.886 1.00 85.69 176 GLN A N 1
ATOM 1383 C CA . GLN A 1 176 ? 3.005 8.686 -4.370 1.00 85.69 176 GLN A CA 1
ATOM 1384 C C . GLN A 1 176 ? 4.489 8.597 -4.016 1.00 85.69 176 GLN A C 1
ATOM 1386 O O . GLN A 1 176 ? 4.856 7.891 -3.080 1.00 85.69 176 GLN A O 1
ATOM 1391 N N . LYS A 1 177 ? 5.362 9.343 -4.703 1.00 83.94 177 LYS A N 1
ATOM 1392 C CA . LYS A 1 177 ? 6.804 9.337 -4.410 1.00 83.94 177 LYS A CA 1
ATOM 1393 C C . LYS A 1 177 ? 7.145 9.794 -2.992 1.00 83.94 177 LYS A C 1
ATOM 1395 O O . LYS A 1 177 ? 8.140 9.329 -2.436 1.00 83.94 177 LYS A O 1
ATOM 1400 N N . GLN A 1 178 ? 6.278 10.610 -2.395 1.00 82.62 178 GLN A N 1
ATOM 1401 C CA . GLN A 1 178 ? 6.372 11.086 -1.010 1.00 82.62 178 GLN A CA 1
ATOM 1402 C C . GLN A 1 178 ? 6.069 9.989 0.024 1.00 82.62 178 GLN A C 1
ATOM 1404 O O . GLN A 1 178 ? 6.319 10.167 1.214 1.00 82.62 178 GLN A O 1
ATOM 1409 N N . LEU A 1 179 ? 5.531 8.850 -0.417 1.00 81.44 179 LEU A N 1
ATOM 1410 C CA . LEU A 1 179 ? 5.211 7.706 0.423 1.00 81.44 179 LEU A CA 1
ATOM 1411 C C . LEU A 1 179 ? 6.306 6.629 0.319 1.00 81.44 179 LEU A C 1
ATOM 1413 O O . LEU A 1 179 ? 6.946 6.486 -0.737 1.00 81.44 179 LEU A O 1
ATOM 1417 N N . PRO A 1 180 ? 6.494 5.806 1.370 1.00 76.75 180 PRO A N 1
ATOM 1418 C CA . PRO A 1 180 ? 7.248 4.559 1.259 1.00 76.75 180 PRO A CA 1
ATOM 1419 C C . PRO A 1 180 ? 6.735 3.712 0.088 1.00 76.75 180 PRO A C 1
ATOM 1421 O O . PRO A 1 180 ? 5.533 3.678 -0.164 1.00 76.75 180 PRO A O 1
ATOM 1424 N N . VAL A 1 181 ? 7.617 3.020 -0.642 1.00 74.56 181 VAL A N 1
ATOM 1425 C CA . VAL A 1 181 ? 7.238 2.361 -1.912 1.00 74.56 181 VAL A CA 1
ATOM 1426 C C . VAL A 1 181 ? 6.102 1.348 -1.742 1.00 74.56 181 VAL A C 1
ATOM 1428 O O . VAL A 1 181 ? 5.152 1.383 -2.520 1.00 74.56 181 VAL A O 1
ATOM 1431 N N . ARG A 1 182 ? 6.118 0.540 -0.673 1.00 76.06 182 ARG A N 1
ATOM 1432 C CA . ARG A 1 182 ? 5.024 -0.397 -0.346 1.00 76.06 182 ARG A CA 1
ATOM 1433 C C . ARG A 1 182 ? 3.681 0.307 -0.108 1.00 76.06 182 ARG A C 1
ATOM 1435 O O . ARG A 1 182 ? 2.626 -0.260 -0.375 1.00 76.06 182 ARG A O 1
ATOM 1442 N N . ALA A 1 183 ? 3.701 1.560 0.344 1.00 80.25 183 ALA A N 1
ATOM 1443 C CA . ALA A 1 183 ? 2.501 2.362 0.558 1.00 80.25 183 ALA A CA 1
ATOM 1444 C C . ALA A 1 183 ? 1.934 2.958 -0.742 1.00 80.25 183 ALA A C 1
ATOM 1446 O O . ALA A 1 183 ? 0.753 3.292 -0.789 1.00 80.25 183 ALA A O 1
ATOM 1447 N N . ARG A 1 184 ? 2.728 3.075 -1.816 1.00 85.00 184 ARG A N 1
ATOM 1448 C CA . ARG A 1 184 ? 2.315 3.756 -3.059 1.00 85.00 184 ARG A CA 1
ATOM 1449 C C . ARG A 1 184 ? 1.132 3.078 -3.734 1.00 85.00 184 ARG A C 1
ATOM 1451 O O . ARG A 1 184 ? 0.177 3.760 -4.109 1.00 85.00 184 ARG A O 1
ATOM 1458 N N . VAL A 1 185 ? 1.161 1.749 -3.837 1.00 81.00 185 VAL A N 1
ATOM 1459 C CA . VAL A 1 185 ? 0.072 0.985 -4.459 1.00 81.00 185 VAL A CA 1
ATOM 1460 C C . VAL A 1 185 ? -1.232 1.108 -3.673 1.00 81.00 185 VAL A C 1
ATOM 1462 O O . VAL A 1 185 ? -2.277 1.409 -4.251 1.00 81.00 185 VAL A O 1
ATOM 1465 N N . VAL A 1 186 ? -1.177 0.945 -2.347 1.00 84.81 186 VAL A N 1
ATOM 1466 C CA . VAL A 1 186 ? -2.374 1.014 -1.496 1.00 84.81 186 VAL A CA 1
ATOM 1467 C C . VAL A 1 186 ? -2.912 2.439 -1.405 1.00 84.81 186 VAL A C 1
ATOM 1469 O O . VAL A 1 186 ? -4.125 2.633 -1.368 1.00 84.81 186 VAL A O 1
ATOM 1472 N N . ALA A 1 187 ? -2.040 3.448 -1.454 1.00 88.31 187 ALA A N 1
ATOM 1473 C CA . ALA A 1 187 ? -2.438 4.846 -1.396 1.00 88.31 187 ALA A CA 1
ATOM 1474 C C . ALA A 1 187 ? -3.372 5.236 -2.546 1.00 88.31 187 ALA A C 1
ATOM 1476 O O . ALA A 1 187 ? -4.353 5.941 -2.322 1.00 88.31 187 ALA A O 1
ATOM 1477 N N . ARG A 1 188 ? -3.136 4.735 -3.769 1.00 86.44 188 ARG A N 1
ATOM 1478 C CA . ARG A 1 188 ? -4.034 4.998 -4.907 1.00 86.44 188 ARG A CA 1
ATOM 1479 C C . ARG A 1 188 ? -5.448 4.473 -4.645 1.00 86.44 188 ARG A C 1
ATOM 1481 O O . ARG A 1 188 ? -6.418 5.137 -5.007 1.00 86.44 188 ARG A O 1
ATOM 1488 N N . LEU A 1 189 ? -5.572 3.312 -3.998 1.00 84.69 189 LEU A N 1
ATOM 1489 C CA . LEU A 1 189 ? -6.866 2.730 -3.631 1.00 84.69 189 LEU A CA 1
ATOM 1490 C C . LEU A 1 189 ? -7.577 3.571 -2.566 1.00 84.69 189 LEU A C 1
ATOM 1492 O O . LEU A 1 189 ? -8.765 3.858 -2.720 1.00 84.69 189 LEU A O 1
ATOM 1496 N N . TYR A 1 190 ? -6.853 4.024 -1.537 1.00 88.00 190 TYR A N 1
ATOM 1497 C CA . TYR A 1 190 ? -7.402 4.938 -0.531 1.00 88.00 190 TYR A CA 1
ATOM 1498 C C . TYR A 1 190 ? -7.873 6.255 -1.157 1.00 88.00 190 TYR A C 1
ATOM 1500 O O . TYR A 1 190 ? -8.987 6.695 -0.882 1.00 88.00 190 TYR A O 1
ATOM 1508 N N . GLU A 1 191 ? -7.088 6.878 -2.034 1.00 88.81 191 GLU A N 1
ATOM 1509 C CA . GLU A 1 191 ? -7.492 8.126 -2.695 1.00 88.81 191 GLU A CA 1
ATOM 1510 C C . GLU A 1 191 ? -8.769 7.950 -3.524 1.00 88.81 191 GLU A C 1
ATOM 1512 O O . GLU A 1 191 ? -9.699 8.759 -3.446 1.00 88.81 191 GLU A O 1
ATOM 1517 N N . ARG A 1 192 ? -8.871 6.847 -4.271 1.00 83.81 192 ARG A N 1
ATOM 1518 C CA . ARG A 1 192 ? -10.078 6.526 -5.041 1.00 83.81 192 ARG A CA 1
ATOM 1519 C C . ARG A 1 192 ? -11.292 6.278 -4.136 1.00 83.81 192 ARG A C 1
ATOM 1521 O O . ARG A 1 192 ? -12.365 6.827 -4.396 1.00 83.81 192 ARG A O 1
ATOM 1528 N N . PHE A 1 193 ? -11.134 5.509 -3.054 1.00 82.31 193 PHE A N 1
ATOM 1529 C CA . PHE A 1 193 ? -12.212 5.268 -2.087 1.00 82.31 193 PHE A CA 1
ATOM 1530 C C . PHE A 1 193 ? -12.688 6.574 -1.443 1.00 82.31 193 PHE A C 1
ATOM 1532 O O . PHE A 1 193 ? -13.890 6.849 -1.401 1.00 82.31 193 PHE A O 1
ATOM 1539 N N . ARG A 1 194 ? -11.752 7.432 -1.018 1.00 84.06 194 ARG A N 1
ATOM 1540 C CA . ARG A 1 194 ? -12.057 8.744 -0.440 1.00 84.06 194 ARG A CA 1
ATOM 1541 C C . ARG A 1 194 ? -12.889 9.599 -1.389 1.00 84.06 194 ARG A C 1
ATOM 1543 O O . ARG A 1 194 ? -13.900 10.167 -0.970 1.00 84.06 194 ARG A O 1
ATOM 1550 N N . ARG A 1 195 ? -12.491 9.691 -2.661 1.00 83.19 195 ARG A N 1
ATOM 1551 C CA . ARG A 1 195 ? -13.237 10.445 -3.682 1.00 83.19 195 ARG A CA 1
ATOM 1552 C C . ARG A 1 195 ? -14.663 9.920 -3.835 1.00 83.19 195 ARG A C 1
ATOM 1554 O O . ARG A 1 195 ? -15.602 10.721 -3.820 1.00 83.19 195 ARG A O 1
ATOM 1561 N N . ARG A 1 196 ? -14.847 8.593 -3.893 1.00 78.50 196 ARG A N 1
ATOM 1562 C CA . ARG A 1 196 ? -16.184 7.977 -3.949 1.00 78.50 196 ARG A CA 1
ATOM 1563 C C . ARG A 1 196 ? -17.018 8.325 -2.724 1.00 78.50 196 ARG A C 1
ATOM 1565 O O . ARG A 1 196 ? -18.165 8.747 -2.875 1.00 78.50 196 ARG A O 1
ATOM 1572 N N . TRP A 1 197 ? -16.443 8.173 -1.534 1.00 79.31 197 TRP A N 1
ATOM 1573 C CA . TRP A 1 197 ? -17.108 8.487 -0.275 1.00 79.31 197 TRP A CA 1
ATOM 1574 C C . TRP A 1 197 ? -17.623 9.928 -0.274 1.00 79.31 197 TRP A C 1
ATOM 1576 O O . TRP A 1 197 ? -18.815 10.163 -0.083 1.00 79.31 197 TRP A O 1
ATOM 1586 N N . VAL A 1 198 ? -16.756 10.899 -0.581 1.00 81.94 198 VAL A N 1
ATOM 1587 C CA . VAL A 1 198 ? -17.134 12.320 -0.650 1.00 81.94 198 VAL A CA 1
ATOM 1588 C C . VAL A 1 198 ? -18.249 12.558 -1.666 1.00 81.94 198 VAL A C 1
ATOM 1590 O O . VAL A 1 198 ? -19.174 13.319 -1.383 1.00 81.94 198 VAL A O 1
ATOM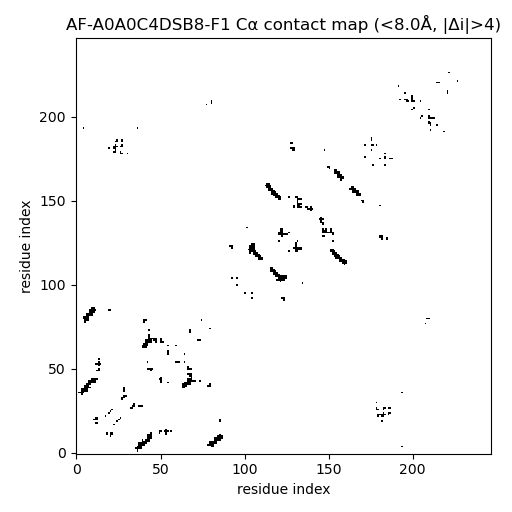 1593 N N . LYS A 1 199 ? -18.190 11.910 -2.835 1.00 78.81 199 LYS A N 1
ATOM 1594 C CA . LYS A 1 199 ? -19.243 12.022 -3.849 1.00 78.81 199 LYS A CA 1
ATOM 1595 C C . LYS A 1 199 ? -20.583 11.480 -3.337 1.00 78.81 199 LYS A C 1
ATOM 1597 O O . LYS A 1 199 ? -21.579 12.182 -3.458 1.00 78.81 199 LYS A O 1
ATOM 1602 N N . SER A 1 200 ? -20.597 10.312 -2.684 1.00 76.25 200 SER A N 1
ATOM 1603 C CA . SER A 1 200 ? -21.831 9.719 -2.131 1.00 76.25 200 SER A CA 1
ATOM 1604 C C . SER A 1 200 ? -22.524 10.625 -1.111 1.00 76.25 200 SER A C 1
ATOM 1606 O O . SER A 1 200 ? -23.746 10.75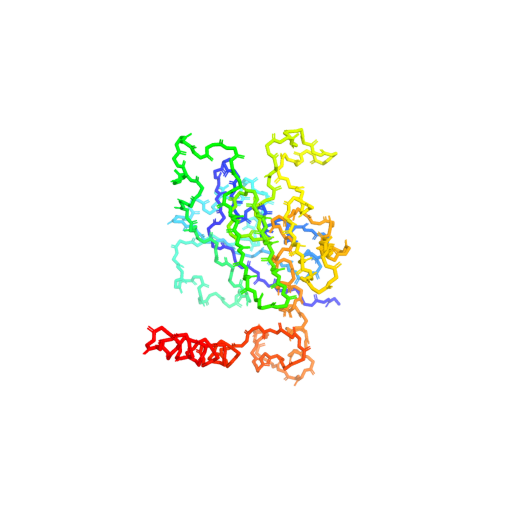1 -1.127 1.00 76.25 200 SER A O 1
ATOM 1608 N N . LEU A 1 201 ? -21.748 11.332 -0.281 1.00 75.06 201 LEU A N 1
ATOM 1609 C CA . LEU A 1 201 ? -22.293 12.312 0.661 1.00 75.06 201 LEU A CA 1
ATOM 1610 C C . LEU A 1 201 ? -22.950 13.502 -0.060 1.00 75.06 201 LEU A C 1
ATOM 1612 O O . LEU A 1 201 ? -24.003 13.972 0.364 1.00 75.06 201 LEU A O 1
ATOM 1616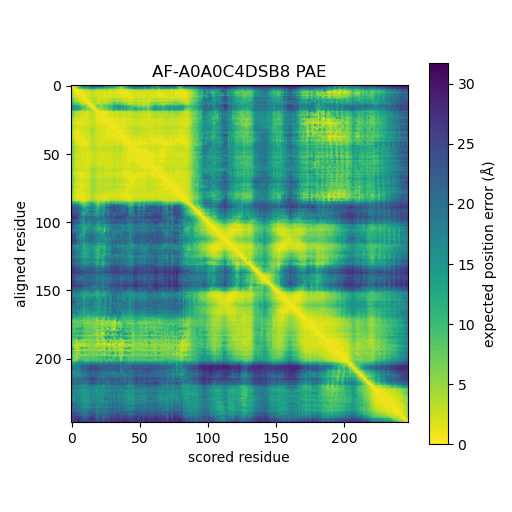 N N . LYS A 1 202 ? -22.356 13.983 -1.162 1.00 79.00 202 LYS A N 1
ATOM 1617 C CA . LYS A 1 202 ? -22.916 15.084 -1.971 1.00 79.00 202 LYS A CA 1
ATOM 1618 C C . LYS A 1 202 ? -24.185 14.684 -2.725 1.00 79.00 202 LYS A C 1
ATOM 1620 O O . LYS A 1 202 ? -25.056 15.522 -2.917 1.00 79.00 202 LYS A O 1
ATOM 1625 N N . GLU A 1 203 ? -24.302 13.419 -3.119 1.00 79.06 203 GLU A N 1
ATOM 1626 C CA . GLU A 1 203 ? -25.471 12.856 -3.815 1.00 79.06 203 GLU A CA 1
ATOM 1627 C C . GLU A 1 203 ? -26.692 12.661 -2.888 1.00 79.06 203 GLU A C 1
ATOM 1629 O O . GLU A 1 203 ? -27.720 12.140 -3.310 1.00 79.06 203 GLU A O 1
ATOM 1634 N N . GLY A 1 204 ? -26.617 13.115 -1.630 1.00 68.06 204 GLY A N 1
ATOM 1635 C CA . GLY A 1 204 ? -27.749 13.133 -0.701 1.00 68.06 204 GLY A CA 1
ATOM 1636 C C . GLY A 1 204 ? -27.931 11.843 0.095 1.00 68.06 204 GLY A C 1
ATOM 1637 O O . GLY A 1 204 ? -28.988 11.644 0.697 1.00 68.06 204 GLY A O 1
ATOM 1638 N N . TRP A 1 205 ? -26.920 10.972 0.130 1.00 66.56 205 TRP A N 1
ATOM 1639 C CA . TRP A 1 205 ? -26.964 9.744 0.914 1.00 66.56 205 TRP A CA 1
ATOM 1640 C C . TRP A 1 205 ? -26.846 10.046 2.420 1.00 66.56 205 TRP A C 1
ATOM 1642 O O . TRP A 1 205 ? -25.922 10.731 2.855 1.00 66.56 205 TRP A O 1
ATOM 1652 N N . ARG A 1 206 ? -27.812 9.557 3.215 1.00 56.09 206 ARG A N 1
ATOM 1653 C CA . ARG A 1 206 ? -27.992 9.896 4.646 1.00 56.09 206 ARG A CA 1
ATOM 1654 C C . ARG A 1 206 ? -27.720 8.743 5.623 1.00 56.09 206 ARG A C 1
ATOM 1656 O O . ARG A 1 206 ? -28.125 8.831 6.779 1.00 56.09 206 ARG A O 1
ATOM 1663 N N . GLY A 1 207 ? -27.113 7.643 5.180 1.00 53.91 207 GLY A N 1
ATOM 1664 C CA . GLY A 1 207 ? -26.708 6.581 6.104 1.00 53.91 207 GLY A CA 1
ATOM 1665 C C . GLY A 1 207 ? -25.446 6.965 6.888 1.00 53.91 207 GLY A C 1
ATOM 1666 O O . GLY A 1 207 ? -24.735 7.902 6.534 1.00 53.91 207 GLY A O 1
ATOM 1667 N N . VAL A 1 208 ? -25.166 6.239 7.969 1.00 49.53 208 VAL A N 1
ATOM 1668 C CA . VAL A 1 208 ? -24.039 6.508 8.886 1.00 49.53 208 VAL A CA 1
ATOM 1669 C C . VAL A 1 208 ? -22.675 6.128 8.267 1.00 49.53 208 VAL A C 1
ATOM 1671 O O . VAL A 1 208 ? -21.638 6.539 8.768 1.00 49.53 208 VAL A O 1
ATOM 1674 N N . SER A 1 209 ? -22.663 5.405 7.141 1.00 54.84 209 SER A N 1
ATOM 1675 C CA . SER A 1 209 ? -21.470 4.815 6.512 1.00 54.84 209 SER A CA 1
ATOM 1676 C C . SER A 1 209 ? -21.421 5.063 4.992 1.00 54.84 209 SER A C 1
ATOM 1678 O O . SER A 1 209 ? -21.951 4.266 4.220 1.00 54.84 209 SER A O 1
ATOM 1680 N N . GLY A 1 210 ? -20.848 6.181 4.535 1.00 54.59 210 GLY A N 1
ATOM 1681 C CA . GLY A 1 210 ? -20.677 6.478 3.103 1.00 54.59 210 GLY A CA 1
ATOM 1682 C C . GLY A 1 210 ? -20.078 5.320 2.276 1.00 54.59 210 GLY A C 1
ATOM 1683 O O . GLY A 1 210 ? -19.623 4.303 2.789 1.00 54.59 210 GLY A O 1
ATOM 1684 N N . GLY A 1 211 ? -20.079 5.444 0.948 1.00 54.91 211 GLY A N 1
ATOM 1685 C CA . GLY A 1 211 ? -19.470 4.421 0.080 1.00 54.91 211 GLY A CA 1
ATOM 1686 C C . GLY A 1 211 ? -20.400 3.311 -0.432 1.00 54.91 211 GLY A C 1
ATOM 1687 O O . GLY A 1 211 ? -19.914 2.383 -1.071 1.00 54.91 211 GLY A O 1
ATOM 1688 N N . GLN A 1 212 ? -21.722 3.420 -0.258 1.00 53.97 212 GLN A N 1
ATOM 1689 C CA . GLN A 1 212 ? -22.683 2.605 -1.020 1.00 53.97 212 GLN A CA 1
ATOM 1690 C C . GLN A 1 212 ? -23.013 3.235 -2.388 1.00 53.97 212 GLN A C 1
ATOM 1692 O O . GLN A 1 212 ? -23.119 4.454 -2.515 1.00 53.97 212 GLN A O 1
ATOM 1697 N N . GLY A 1 213 ? -23.160 2.407 -3.428 1.00 56.31 213 GLY A N 1
ATOM 1698 C CA . GLY A 1 213 ? -23.523 2.779 -4.808 1.00 56.31 213 GLY A CA 1
ATOM 1699 C C . GLY A 1 213 ? -22.592 2.152 -5.855 1.00 56.31 213 GLY A C 1
ATOM 1700 O O . GLY A 1 213 ? -21.556 1.598 -5.495 1.00 56.31 213 GLY A O 1
ATOM 1701 N N . THR A 1 214 ? -22.951 2.218 -7.140 1.00 54.78 214 THR A N 1
ATOM 1702 C CA . THR A 1 214 ? -22.122 1.675 -8.228 1.00 54.78 214 THR A CA 1
ATOM 1703 C C . THR A 1 214 ? -20.767 2.388 -8.277 1.00 54.78 214 THR A C 1
ATOM 1705 O O . THR A 1 214 ? -20.700 3.619 -8.326 1.00 54.78 214 THR A O 1
ATOM 1708 N N . MET A 1 215 ? -19.677 1.615 -8.221 1.00 55.94 215 MET A N 1
ATOM 1709 C CA . MET A 1 215 ? -18.327 2.115 -8.505 1.00 55.94 215 MET A CA 1
ATOM 1710 C C . MET A 1 215 ? -18.296 2.670 -9.936 1.00 55.94 215 MET A C 1
ATOM 1712 O O . MET A 1 215 ? -18.945 2.123 -10.822 1.00 55.94 215 MET A O 1
ATOM 1716 N N . PHE A 1 216 ? -17.613 3.800 -10.122 1.00 58.50 216 PHE A N 1
ATOM 1717 C CA . PHE A 1 216 ? -17.636 4.599 -11.350 1.00 58.50 216 PHE A CA 1
ATOM 1718 C C . PHE A 1 216 ? -17.322 3.798 -12.622 1.00 58.50 216 PHE A C 1
ATOM 1720 O O . PHE A 1 216 ? -16.496 2.888 -12.588 1.00 58.50 216 PHE A O 1
ATOM 1727 N N . GLU A 1 217 ? -17.887 4.232 -13.751 1.00 53.38 217 GLU A N 1
ATOM 1728 C CA . GLU A 1 217 ? -17.421 3.840 -15.089 1.00 53.38 217 GLU A CA 1
ATOM 1729 C C . GLU A 1 217 ? -16.126 4.580 -15.489 1.00 53.38 217 GLU A C 1
ATOM 1731 O O . GLU A 1 217 ? -15.319 4.019 -16.221 1.00 53.38 217 GLU A O 1
ATOM 1736 N N . ASP A 1 218 ? -15.877 5.776 -14.935 1.00 56.78 218 ASP A N 1
ATOM 1737 C CA . ASP A 1 218 ? -14.834 6.701 -15.423 1.00 56.78 218 ASP A CA 1
ATOM 1738 C C . ASP A 1 218 ? -13.521 6.721 -14.605 1.00 56.78 218 ASP A C 1
ATOM 1740 O O . ASP A 1 218 ? -12.580 7.416 -14.978 1.00 56.78 218 ASP A O 1
ATOM 1744 N N . ASP A 1 219 ? -13.431 6.004 -13.474 1.00 58.81 219 ASP A N 1
ATOM 1745 C CA . ASP A 1 219 ? -12.241 6.029 -12.587 1.00 58.81 219 ASP A CA 1
ATOM 1746 C C . ASP A 1 219 ? -11.302 4.815 -12.772 1.00 58.81 219 ASP A C 1
ATOM 1748 O O . ASP A 1 219 ? -10.404 4.593 -11.945 1.00 58.81 219 ASP A O 1
ATOM 1752 N N . ASP A 1 220 ? -11.494 4.017 -13.831 1.00 61.84 220 ASP A N 1
ATOM 1753 C CA . ASP A 1 220 ? -10.723 2.796 -14.125 1.00 61.84 220 ASP A CA 1
ATOM 1754 C C . ASP A 1 220 ? -10.606 1.864 -12.905 1.00 61.84 220 ASP A C 1
ATOM 1756 O O . ASP A 1 220 ? -9.518 1.413 -12.514 1.00 61.84 220 ASP A O 1
ATOM 1760 N N . TRP A 1 221 ? -11.720 1.626 -12.213 1.00 66.75 221 TRP A N 1
ATOM 1761 C CA . TRP A 1 221 ? -11.773 0.543 -11.238 1.00 66.75 221 TRP A CA 1
ATOM 1762 C C . TRP A 1 221 ? -11.924 -0.782 -11.980 1.00 66.75 221 TRP A C 1
ATOM 1764 O O . TRP A 1 221 ? -12.816 -0.883 -12.816 1.00 66.75 221 TRP A O 1
ATOM 1774 N N . PRO A 1 222 ? -11.122 -1.813 -11.664 1.00 64.69 222 PRO A N 1
ATOM 1775 C CA . PRO A 1 222 ? -11.374 -3.145 -12.190 1.00 64.69 222 PRO A CA 1
ATOM 1776 C C . PRO A 1 222 ? -12.735 -3.624 -11.679 1.00 64.69 222 PRO A C 1
ATOM 1778 O O . PRO A 1 222 ? -12.919 -3.792 -10.470 1.00 64.69 222 PRO A O 1
ATOM 1781 N N . ARG A 1 223 ? -13.696 -3.821 -12.580 1.00 70.31 223 ARG A N 1
ATOM 1782 C CA . ARG A 1 223 ? -15.015 -4.362 -12.245 1.00 70.31 223 ARG A CA 1
ATOM 1783 C C . ARG A 1 223 ? -15.034 -5.875 -12.420 1.00 70.31 223 ARG A C 1
ATOM 1785 O O . ARG A 1 223 ? -14.212 -6.453 -13.136 1.00 70.31 223 ARG A O 1
ATOM 1792 N N . ILE A 1 224 ? -16.018 -6.527 -11.803 1.00 75.25 224 ILE A N 1
ATOM 1793 C CA . ILE A 1 224 ? -16.257 -7.961 -12.020 1.00 75.25 224 ILE A CA 1
ATOM 1794 C C . ILE A 1 224 ? -16.530 -8.212 -13.507 1.00 75.25 224 ILE A C 1
ATOM 1796 O O . ILE A 1 224 ? -16.012 -9.168 -14.079 1.00 75.25 224 ILE A O 1
ATOM 1800 N N . GLU A 1 225 ? -17.270 -7.316 -14.156 1.00 75.31 225 GLU A N 1
ATOM 1801 C CA . GLU A 1 225 ? -17.574 -7.359 -15.583 1.00 75.31 225 GLU A CA 1
ATOM 1802 C C . GLU A 1 225 ? -16.313 -7.240 -16.448 1.00 75.31 225 GLU A C 1
ATOM 1804 O O . GLU A 1 225 ? -16.199 -7.933 -17.464 1.00 75.31 225 GLU A O 1
ATOM 1809 N N . ASP A 1 226 ? -15.337 -6.422 -16.039 1.00 77.62 226 ASP A N 1
ATOM 1810 C CA . ASP A 1 226 ? -14.049 -6.318 -16.731 1.00 77.62 226 ASP A CA 1
ATOM 1811 C C . ASP A 1 226 ? -13.276 -7.639 -16.603 1.00 77.62 226 ASP A C 1
ATOM 1813 O O . ASP A 1 226 ? -12.735 -8.140 -17.591 1.00 77.62 226 ASP A O 1
ATOM 1817 N N . GLY A 1 227 ? -13.312 -8.265 -15.420 1.00 79.88 227 GLY A N 1
ATOM 1818 C CA . GLY A 1 227 ? -12.766 -9.603 -15.181 1.00 79.88 227 GLY A CA 1
ATOM 1819 C C . GLY A 1 227 ? -13.420 -10.680 -16.053 1.00 79.88 227 GLY A C 1
ATOM 1820 O O . GLY A 1 227 ? -12.725 -11.432 -16.736 1.00 79.88 227 GLY A O 1
ATOM 1821 N N . VAL A 1 228 ? -14.755 -10.716 -16.113 1.00 84.81 228 VAL A N 1
ATOM 1822 C CA . VAL A 1 228 ? -15.511 -11.638 -16.983 1.00 84.81 228 VAL A CA 1
ATOM 1823 C C . VAL A 1 228 ? -15.170 -11.402 -18.456 1.00 84.81 228 VAL A C 1
ATOM 1825 O O . VAL A 1 228 ? -14.995 -12.353 -19.220 1.00 84.81 228 VAL A O 1
ATOM 1828 N N . THR A 1 229 ? -15.030 -10.141 -18.862 1.00 87.06 229 THR A N 1
ATOM 1829 C CA . THR A 1 229 ? -14.630 -9.778 -20.226 1.00 87.06 229 THR A CA 1
ATOM 1830 C C . THR A 1 229 ? -13.228 -10.293 -20.543 1.00 87.06 229 THR A C 1
ATOM 1832 O O . THR A 1 229 ? -13.029 -10.893 -21.600 1.00 87.06 229 THR A O 1
ATOM 1835 N N . ARG A 1 230 ? -12.262 -10.137 -19.626 1.00 84.50 230 ARG A N 1
ATOM 1836 C CA . ARG A 1 230 ? -10.913 -10.702 -19.786 1.00 84.50 230 ARG A CA 1
ATOM 1837 C C . ARG A 1 230 ? -10.933 -12.228 -19.872 1.00 84.50 230 ARG A C 1
ATOM 1839 O O . ARG A 1 230 ? -10.259 -12.777 -20.737 1.00 84.50 230 ARG A O 1
ATOM 1846 N N . MET A 1 231 ? -11.734 -12.913 -19.052 1.00 88.19 231 MET A N 1
ATOM 1847 C CA . MET A 1 231 ? -11.868 -14.376 -19.121 1.00 88.19 231 MET A CA 1
ATOM 1848 C C . MET A 1 231 ? -12.335 -14.850 -20.501 1.00 88.19 231 MET A C 1
ATOM 1850 O O . MET A 1 231 ? -11.786 -15.810 -21.033 1.00 88.19 231 MET A O 1
ATOM 1854 N N . ARG A 1 232 ? -13.314 -14.162 -21.102 1.00 91.50 232 ARG A N 1
ATOM 1855 C CA . ARG A 1 232 ? -13.808 -14.496 -22.449 1.00 91.50 232 ARG A CA 1
ATOM 1856 C C . ARG A 1 232 ? -12.741 -14.302 -23.522 1.00 91.50 232 ARG A C 1
ATOM 1858 O O . ARG A 1 232 ? -12.605 -15.141 -24.402 1.00 91.50 232 ARG A O 1
ATOM 1865 N N . GLN A 1 233 ? -11.966 -13.225 -23.435 1.00 87.94 233 GLN A N 1
ATOM 1866 C CA . GLN A 1 233 ? -10.871 -12.976 -24.375 1.00 87.94 233 GLN A CA 1
ATOM 1867 C C . GLN A 1 233 ? -9.747 -14.009 -24.250 1.00 87.94 233 GLN A C 1
ATOM 1869 O O . GLN A 1 233 ? -9.202 -14.436 -25.263 1.00 87.94 233 GLN A O 1
ATOM 1874 N N . LEU A 1 234 ? -9.417 -14.433 -23.025 1.00 86.88 234 LEU A N 1
ATOM 1875 C CA . LEU A 1 234 ? -8.447 -15.505 -22.794 1.00 86.88 234 LEU A CA 1
ATOM 1876 C C . LEU A 1 234 ? -8.945 -16.844 -23.346 1.00 86.88 234 LEU A C 1
ATOM 1878 O O . LEU A 1 234 ? -8.189 -17.539 -24.014 1.00 86.88 234 LEU A O 1
ATOM 1882 N N . ASP A 1 235 ? -10.216 -17.185 -23.123 1.00 88.94 235 ASP A N 1
ATOM 1883 C CA . ASP A 1 235 ? -10.838 -18.385 -23.697 1.00 88.94 235 ASP A CA 1
ATOM 1884 C C . ASP A 1 235 ? -10.770 -18.381 -25.235 1.00 88.94 235 ASP A C 1
ATOM 1886 O O . ASP A 1 235 ? -10.423 -19.386 -25.857 1.00 88.94 235 ASP A O 1
ATOM 1890 N N . GLU A 1 236 ? -11.026 -17.234 -25.867 1.00 91.44 236 GLU A N 1
ATOM 1891 C CA . GLU A 1 236 ? -10.905 -17.095 -27.317 1.00 91.44 236 GLU A CA 1
ATOM 1892 C C . GLU A 1 236 ? -9.455 -17.227 -27.808 1.00 91.44 236 GLU A C 1
ATOM 1894 O O . GLU A 1 236 ? -9.204 -17.947 -28.778 1.00 91.44 236 GLU A O 1
ATOM 1899 N N . LEU A 1 237 ? -8.497 -16.612 -27.110 1.00 83.19 237 LEU A N 1
ATOM 1900 C CA . LEU A 1 237 ? -7.067 -16.753 -27.393 1.00 83.19 237 LEU A CA 1
ATOM 1901 C C . LEU A 1 237 ? -6.617 -18.221 -27.309 1.00 83.19 237 LEU A C 1
ATOM 1903 O O . LEU A 1 237 ? -5.965 -18.722 -28.226 1.00 83.19 237 LEU A O 1
ATOM 1907 N N . PHE A 1 238 ? -6.994 -18.937 -26.247 1.00 84.19 238 PHE A N 1
ATOM 1908 C CA . PHE A 1 238 ? -6.620 -20.343 -26.073 1.00 84.19 238 PHE A CA 1
ATOM 1909 C C . PHE A 1 238 ? -7.238 -21.240 -27.146 1.00 84.19 238 PHE A C 1
ATOM 1911 O O . PHE A 1 238 ? -6.549 -22.085 -27.713 1.00 84.19 238 PHE A O 1
ATOM 1918 N N . LYS A 1 239 ? -8.495 -20.996 -27.530 1.00 87.94 239 LYS A N 1
ATOM 1919 C CA . LYS A 1 239 ? -9.129 -21.710 -28.650 1.00 87.94 239 LYS A CA 1
ATOM 1920 C C . LYS A 1 239 ? -8.410 -21.489 -29.980 1.00 87.94 239 LYS A C 1
ATOM 1922 O O . LYS A 1 239 ? -8.418 -22.384 -30.824 1.00 87.94 239 LYS A O 1
ATOM 1927 N N . GLN A 1 240 ? -7.836 -20.309 -30.213 1.00 82.38 240 GLN A N 1
ATOM 1928 C CA . GLN A 1 240 ? -7.034 -20.048 -31.412 1.00 82.38 240 GLN A CA 1
ATOM 1929 C C . GLN A 1 240 ? -5.716 -20.828 -31.375 1.00 82.38 240 GLN A C 1
ATOM 1931 O O . GLN A 1 240 ? -5.356 -21.448 -32.376 1.00 82.38 240 GLN A O 1
ATOM 1936 N N . TYR A 1 241 ? -5.049 -20.862 -30.219 1.00 73.75 241 TYR A N 1
ATOM 1937 C CA . TYR A 1 241 ? -3.827 -21.639 -30.017 1.00 73.75 241 TYR A CA 1
ATOM 1938 C C . TYR A 1 241 ? -4.057 -23.143 -30.240 1.00 73.75 241 TYR A C 1
ATOM 1940 O O . TYR A 1 241 ? -3.352 -23.772 -31.028 1.00 73.75 241 TYR A O 1
ATOM 1948 N N . ASP A 1 242 ? -5.116 -23.705 -29.650 1.00 83.19 242 ASP A N 1
ATOM 1949 C CA . ASP A 1 242 ? -5.475 -25.121 -29.804 1.00 83.19 242 ASP A CA 1
ATOM 1950 C C . ASP A 1 242 ? -5.772 -25.514 -31.256 1.00 83.19 242 ASP A C 1
ATOM 1952 O O . ASP A 1 242 ? -5.548 -26.657 -31.655 1.00 83.19 242 ASP A O 1
ATOM 1956 N N . LYS A 1 243 ? -6.300 -24.582 -32.058 1.00 80.06 243 LYS A N 1
ATOM 1957 C CA . LYS A 1 243 ? -6.531 -24.804 -33.491 1.00 80.06 243 LYS A CA 1
ATOM 1958 C C . LYS A 1 243 ? -5.223 -24.827 -34.273 1.00 80.06 243 LYS A C 1
ATOM 1960 O O . LYS A 1 243 ? -5.083 -25.674 -35.147 1.00 80.06 243 LYS A O 1
ATOM 1965 N N . GLN A 1 244 ? -4.285 -23.937 -33.952 1.00 67.69 244 GLN A N 1
ATOM 1966 C CA . GLN A 1 244 ? -2.969 -23.889 -34.596 1.00 67.69 244 GLN A CA 1
ATOM 1967 C C . GLN A 1 244 ? -2.114 -25.112 -34.249 1.00 67.69 244 GLN A C 1
ATOM 1969 O O . GLN A 1 244 ? -1.413 -25.621 -35.113 1.00 67.69 244 GLN A O 1
ATOM 1974 N N . ALA A 1 245 ? -2.224 -25.641 -33.028 1.00 60.41 245 ALA A N 1
ATOM 1975 C CA . ALA A 1 245 ? -1.520 -26.855 -32.606 1.00 60.41 245 ALA A CA 1
ATOM 1976 C C . ALA A 1 245 ? -2.021 -28.151 -33.286 1.00 60.41 245 ALA A C 1
ATOM 1978 O O . ALA A 1 245 ? -1.425 -29.211 -33.106 1.00 60.41 245 ALA A O 1
ATOM 1979 N N . ARG A 1 246 ? -3.135 -28.093 -34.030 1.00 54.69 246 ARG A N 1
ATOM 1980 C CA . ARG A 1 246 ? -3.745 -29.235 -34.740 1.00 54.69 246 ARG A CA 1
ATOM 1981 C C . ARG A 1 246 ? -3.520 -29.209 -36.258 1.00 54.69 246 ARG A C 1
ATOM 1983 O O . ARG A 1 246 ? -4.059 -30.073 -36.949 1.00 54.69 246 ARG A O 1
ATOM 1990 N N . THR A 1 247 ? -2.766 -28.235 -36.757 1.00 48.56 247 THR A N 1
ATOM 1991 C CA . THR A 1 247 ? -2.320 -28.092 -38.155 1.00 48.56 247 THR A CA 1
ATOM 1992 C C . THR A 1 247 ? -0.825 -28.311 -38.247 1.00 48.56 247 THR A C 1
ATOM 1994 O O . THR A 1 247 ? -0.406 -28.958 -39.228 1.00 48.56 247 THR A O 1
#

InterPro domains:
  IPR036291 NAD(P)-binding domain superfamily [SSF51735] (4-100)

Radius of gyration: 22.07 Å; Cα contacts (8 Å, |Δi|>4): 347; chains: 1; bounding box: 52×50×63 Å

Secondary structure (DSSP, 8-state):
-PPPEEEEEES---SSS--HIIIIIIHHHTSHHHHHHEEEEEEE-SSHHHHHHHHHHHT--TTT-EEES-HHHHTT-TT-SEEEE------SGGGS-GGGTTS-SEEEEEEETTEEEEEEESS-S-TTTTTT--TT--S--TTS-SS--GGGSEEEEEETTTTEEEEE-----HHHHTS-HHHHHHHHHHHHHHHHHHHHHHTT--SSS---SPPPSSS----HHHHHHHHHHHHHHHHHHHHHTT-

Sequence (247 aa):
MGVRIRVAIVGLSPSDKGSWAEESHLAYLRSPLGLSHYEIVALLNPTVNDGVATRERFGLDPTVVKTYADPHVLAKDPDIDLVVCCTTARAHAAAIGPSLRGEPAFVWTINCQRGEILLTSPEGPYLHSDSYAAPELAEPDEHGRRWLRPETITIRVHDHQRDEVTNIHWDWEDWQKQLPVRARVVARLYERFRRRWVKSLKEGWRGVSGGQGTMFEDDDWPRIEDGVTRMRQLDELFKQYDKQART

Nearest PDB structures (foldseek):
  1h6d-assembly3_I  TM=7.042E-01  e=7.486E-04  Zymomonas mobilis
  1evj-assembly2_B  TM=6.788E-01  e=5.463E-04  Zymomonas mobilis
  1rye-assembly1_B  TM=6.498E-01  e=1.163E-03  Zymomonas mobilis
  5a02-assembly1_B  TM=6.655E-01  e=2.713E-02  Caulobacter vibrioides CB15
  1vgv-assembly2_D  TM=4.519E-01  e=8.667E-01  Escherichi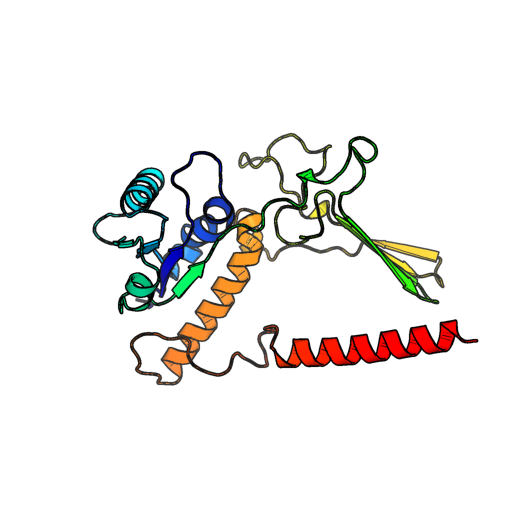a coli

Organism: Magnaporthiopsis poae (strain ATCC 64411 / 73-15) (NCBI:txid644358)

Foldseek 3Di:
DDDAAEEEEEPQFLDPPDALCVQAVVQCCPDPVNVVHHDHQEYEDCDQVRRVSSCVSVVPDPVRYHYDNDVVVVVPPLSHQYYHYRDDPDDQQVPDDPVCPQPAQDWDKDDDPFKIKIWTFRRYPCLQAQSQAHPVQQAAPPVRHGGDDSVSTWIWMAGPVVRDIDTDDDDADPVLVVTRSRRSVVNLVVVLQSVQQVVQVVVVDDDSHGDDDDRDPPSPDCDVVNVVVVVVVVVVVVVVVVVVVVD

Mean predicted aligned error: 12.32 Å